Protein AF-A0AAE0LI99-F1 (afdb_monomer)

Sequence (238 aa):
MPGWDGGHKTELVLADVRKDEVLTWYKEVPEAINEIHSKVGYGKNYGALRKAAVKAGEKFYNIQTFCDTRFAQAERKVYKNFVLNYLTSVTHFQEKVENGKDEERAYASKFLAEMYKLVFVVTVIGLSDLLAKVKEVSLFQQTANTLPWEVTEKEAEFAHRFDEVYTKQLDFKDHESRNEPLNPADFPLLCAHQEEIETQGTFMGVALKTAPVHGRDFKKAFRSVCTTRLAKCDGGLL

Organism: NCBI:txid36881

Radius of gyration: 18.95 Å; Cα contacts (8 Å, |Δi|>4): 285; chains: 1; bounding box: 40×42×55 Å

Mean predicted aligned error: 6.45 Å

Structure (mmCIF, N/CA/C/O backbone):
data_AF-A0AAE0LI99-F1
#
_entry.id   AF-A0AAE0LI99-F1
#
loop_
_atom_site.group_PDB
_atom_site.id
_atom_site.type_symbol
_atom_site.label_atom_id
_atom_site.label_alt_id
_atom_site.label_comp_id
_atom_site.label_asym_id
_atom_site.label_entity_id
_atom_site.label_seq_id
_atom_site.pdbx_PDB_ins_code
_atom_site.Cartn_x
_atom_site.Cartn_y
_atom_site.Cartn_z
_atom_site.occupancy
_atom_site.B_iso_or_equiv
_atom_site.auth_seq_id
_atom_site.auth_comp_id
_atom_site.auth_asym_id
_atom_site.auth_atom_id
_atom_site.pdbx_PDB_model_num
ATOM 1 N N . MET A 1 1 ? 23.385 -20.455 -14.625 1.00 44.38 1 MET A N 1
ATOM 2 C CA . MET A 1 1 ? 22.016 -20.121 -15.064 1.00 44.38 1 MET A CA 1
ATOM 3 C C . MET A 1 1 ? 22.007 -18.658 -15.484 1.00 44.38 1 MET A C 1
ATOM 5 O O . MET A 1 1 ? 22.019 -17.808 -14.601 1.00 44.38 1 MET A O 1
ATOM 9 N N . PRO A 1 2 ? 22.090 -18.344 -16.785 1.00 49.84 2 PRO A N 1
ATOM 10 C CA . PRO A 1 2 ? 21.861 -16.977 -17.251 1.00 49.84 2 PRO A CA 1
ATOM 11 C C . PRO A 1 2 ? 20.387 -16.601 -16.980 1.00 49.84 2 PRO A C 1
ATOM 13 O O . PRO A 1 2 ? 19.511 -17.418 -17.241 1.00 49.84 2 PRO A O 1
ATOM 16 N N . GLY A 1 3 ? 20.122 -15.441 -16.363 1.00 55.16 3 GLY A N 1
ATOM 17 C CA . GLY A 1 3 ? 18.766 -14.925 -16.067 1.00 55.16 3 GLY A CA 1
ATOM 18 C C . GLY A 1 3 ? 18.431 -14.729 -14.578 1.00 55.16 3 GLY A C 1
ATOM 19 O O . GLY A 1 3 ? 17.850 -13.712 -14.206 1.00 55.16 3 GLY A O 1
ATOM 20 N N . TRP A 1 4 ? 18.875 -15.631 -13.689 1.00 59.50 4 TRP A N 1
ATOM 21 C CA . TRP A 1 4 ? 18.576 -15.527 -12.244 1.00 59.50 4 TRP A CA 1
ATOM 22 C C . TRP A 1 4 ? 19.193 -14.279 -11.597 1.00 59.50 4 TRP A C 1
ATOM 24 O O . TRP A 1 4 ? 18.555 -13.628 -10.777 1.00 59.50 4 TRP A O 1
ATOM 34 N N . ASP A 1 5 ? 20.413 -13.919 -12.004 1.00 74.38 5 ASP A N 1
ATOM 35 C CA . ASP A 1 5 ? 21.154 -12.780 -11.448 1.00 74.38 5 ASP A CA 1
ATOM 36 C C . ASP A 1 5 ? 20.522 -11.423 -11.825 1.00 74.38 5 ASP A C 1
ATOM 38 O O . ASP A 1 5 ? 20.508 -10.505 -11.012 1.00 74.38 5 ASP A O 1
ATOM 42 N N . GLY A 1 6 ? 19.927 -11.302 -13.021 1.00 77.69 6 GLY A N 1
ATOM 43 C CA . GLY A 1 6 ? 19.224 -10.084 -13.457 1.00 77.69 6 GLY A CA 1
ATOM 44 C C . GLY A 1 6 ? 17.923 -9.864 -12.684 1.00 77.69 6 GLY A C 1
ATOM 45 O O . GLY A 1 6 ? 17.761 -8.838 -12.027 1.00 77.69 6 GLY A O 1
ATOM 46 N N . GLY A 1 7 ? 17.066 -10.894 -12.648 1.00 79.00 7 GLY A N 1
ATOM 47 C CA . GLY A 1 7 ? 15.830 -10.900 -11.855 1.00 79.00 7 GLY A CA 1
ATOM 48 C C . GLY A 1 7 ? 16.048 -10.578 -10.380 1.00 79.00 7 GLY A C 1
ATOM 49 O O . GLY A 1 7 ? 15.255 -9.850 -9.778 1.00 79.00 7 GLY A O 1
ATOM 50 N N . HIS A 1 8 ? 17.135 -11.103 -9.813 1.00 80.31 8 HIS A N 1
ATOM 51 C CA . HIS A 1 8 ? 17.551 -10.844 -8.441 1.00 80.31 8 HIS A CA 1
ATOM 52 C C . HIS A 1 8 ? 18.010 -9.390 -8.255 1.00 80.31 8 HIS A C 1
ATOM 54 O O . HIS A 1 8 ? 17.568 -8.734 -7.314 1.00 80.31 8 HIS A O 1
ATOM 60 N N . LYS A 1 9 ? 18.854 -8.857 -9.150 1.00 81.56 9 LYS A N 1
ATOM 61 C CA . LYS A 1 9 ? 19.327 -7.462 -9.090 1.00 81.56 9 LYS A CA 1
ATOM 62 C C . LYS A 1 9 ? 18.181 -6.461 -9.169 1.00 81.56 9 LYS A C 1
ATOM 64 O O . LYS A 1 9 ? 18.135 -5.555 -8.345 1.00 81.56 9 LYS A O 1
ATOM 69 N N . THR A 1 10 ? 17.215 -6.665 -10.065 1.00 81.12 10 THR A N 1
ATOM 70 C CA . THR A 1 10 ? 16.022 -5.807 -10.156 1.00 81.12 10 THR A CA 1
ATOM 71 C C . THR A 1 10 ? 15.232 -5.781 -8.844 1.00 81.12 10 THR A C 1
ATOM 73 O O . THR A 1 10 ? 14.747 -4.730 -8.433 1.00 81.12 10 THR A O 1
ATOM 76 N N . GLU A 1 11 ? 15.134 -6.904 -8.126 1.00 80.00 11 GLU A N 1
ATOM 77 C CA . GLU A 1 11 ? 14.477 -6.925 -6.812 1.00 80.00 11 GLU A CA 1
ATOM 78 C C . GLU A 1 11 ? 15.335 -6.321 -5.684 1.00 80.00 11 GLU A C 1
ATOM 80 O O . GLU A 1 11 ? 14.767 -5.882 -4.680 1.00 80.00 11 GLU A O 1
ATOM 85 N N . LEU A 1 12 ? 16.666 -6.275 -5.837 1.00 78.88 12 LEU A N 1
ATOM 86 C CA . LEU A 1 12 ? 17.587 -5.628 -4.894 1.00 78.88 12 LEU A CA 1
ATOM 87 C C . LEU A 1 12 ? 17.619 -4.105 -5.025 1.00 78.88 12 LEU A C 1
ATOM 89 O O . LEU A 1 12 ? 17.789 -3.449 -4.002 1.00 78.88 12 LEU A O 1
ATOM 93 N N . VAL A 1 13 ? 17.397 -3.542 -6.218 1.00 79.00 13 VAL A N 1
ATOM 94 C CA . VAL A 1 13 ? 17.350 -2.078 -6.422 1.00 79.00 13 VAL A CA 1
ATOM 95 C C . VAL A 1 13 ? 16.385 -1.422 -5.435 1.00 79.00 13 VAL A C 1
ATOM 97 O O . VAL A 1 13 ? 16.713 -0.419 -4.812 1.00 79.00 13 VAL A O 1
ATOM 100 N N . LEU A 1 14 ? 15.233 -2.042 -5.167 1.00 77.94 14 LEU A N 1
ATOM 101 C CA . LEU A 1 14 ? 14.282 -1.509 -4.189 1.00 77.94 14 LEU A CA 1
ATOM 102 C C . LEU A 1 14 ? 14.822 -1.450 -2.757 1.00 77.94 14 LEU A C 1
ATOM 104 O O . LEU A 1 14 ? 14.398 -0.594 -1.985 1.00 77.94 14 LEU A O 1
ATOM 108 N N . ALA A 1 15 ? 15.736 -2.346 -2.383 1.00 77.62 15 ALA A N 1
ATOM 109 C CA . ALA A 1 15 ? 16.387 -2.284 -1.080 1.00 77.62 15 ALA A CA 1
ATOM 110 C C . ALA A 1 15 ? 17.321 -1.075 -0.966 1.00 77.62 15 ALA A C 1
ATOM 112 O O . ALA A 1 15 ? 17.486 -0.555 0.137 1.00 77.62 15 ALA A O 1
ATOM 113 N N . ASP A 1 16 ? 17.901 -0.621 -2.076 1.00 77.81 16 ASP A N 1
ATOM 114 C CA . ASP A 1 16 ? 18.724 0.585 -2.118 1.00 77.81 16 ASP A CA 1
ATOM 115 C C . ASP A 1 16 ? 17.866 1.850 -2.167 1.00 77.81 16 ASP A C 1
ATOM 117 O O . ASP A 1 16 ? 18.119 2.774 -1.400 1.00 77.81 16 ASP A O 1
ATOM 121 N N . VAL A 1 17 ? 16.768 1.841 -2.924 1.00 78.25 17 VAL A N 1
ATOM 122 C CA . VAL A 1 17 ? 15.782 2.938 -2.951 1.00 78.25 17 VAL A CA 1
ATOM 123 C C . VAL A 1 17 ? 15.211 3.221 -1.558 1.00 78.25 17 VAL A C 1
ATOM 125 O O . VAL A 1 17 ? 15.017 4.370 -1.180 1.00 78.25 17 VAL A O 1
ATOM 128 N N . ARG A 1 18 ? 14.985 2.186 -0.739 1.00 75.38 18 ARG A N 1
ATOM 129 C CA . ARG A 1 18 ? 14.535 2.355 0.657 1.00 75.38 18 ARG A CA 1
ATOM 130 C C . ARG A 1 18 ? 15.539 3.077 1.560 1.00 75.38 18 ARG A C 1
ATOM 132 O O . ARG A 1 18 ? 15.151 3.549 2.628 1.00 75.38 18 ARG A O 1
ATOM 139 N N . LYS A 1 19 ? 16.821 3.100 1.191 1.00 77.88 19 LYS A N 1
ATOM 140 C CA . LYS A 1 19 ? 17.872 3.798 1.946 1.00 77.88 19 LYS A CA 1
ATOM 141 C C . LYS A 1 19 ? 17.985 5.266 1.542 1.00 77.88 19 LYS A C 1
ATOM 143 O O . LYS A 1 19 ? 18.732 5.988 2.195 1.00 77.88 19 LYS A O 1
ATOM 148 N N . ASP A 1 20 ? 17.278 5.691 0.497 1.00 80.94 20 ASP A N 1
ATOM 149 C CA . ASP A 1 20 ? 17.285 7.074 0.045 1.00 80.94 20 ASP A CA 1
ATOM 150 C C . ASP A 1 20 ? 16.650 7.987 1.107 1.00 80.94 20 ASP A C 1
ATOM 152 O O . ASP A 1 20 ? 15.490 7.825 1.499 1.00 80.94 20 ASP A O 1
ATOM 156 N N . GLU A 1 21 ? 17.428 8.960 1.581 1.00 77.69 21 GLU A N 1
ATOM 157 C CA . GLU A 1 21 ? 17.017 9.925 2.603 1.00 77.69 21 GLU A CA 1
ATOM 158 C C . GLU A 1 21 ? 15.906 10.869 2.117 1.00 77.69 21 GLU A C 1
ATOM 160 O O . GLU A 1 21 ? 15.204 11.464 2.934 1.00 77.69 21 GLU A O 1
ATOM 165 N N . VAL A 1 22 ? 15.701 10.993 0.803 1.00 75.31 22 VAL A N 1
ATOM 166 C CA . VAL A 1 22 ? 14.608 11.774 0.206 1.00 75.31 22 VAL A CA 1
ATOM 167 C C . VAL A 1 22 ? 13.284 11.003 0.262 1.00 75.31 22 VAL A C 1
ATOM 169 O O . VAL A 1 22 ? 12.208 11.606 0.330 1.00 75.31 22 VAL A O 1
ATOM 172 N N . LEU A 1 23 ? 13.341 9.668 0.300 1.00 76.75 23 LEU A N 1
ATOM 173 C CA . LEU A 1 23 ? 12.182 8.774 0.280 1.00 76.75 23 LEU A CA 1
ATOM 174 C C . LEU A 1 23 ? 11.852 8.212 1.670 1.00 76.75 23 LEU A C 1
ATOM 176 O O . LEU A 1 23 ? 11.444 7.058 1.800 1.00 76.75 23 LEU A O 1
ATOM 180 N N . THR A 1 24 ? 11.957 9.030 2.727 1.00 77.38 24 THR A N 1
ATOM 181 C CA . THR A 1 24 ? 11.676 8.590 4.113 1.00 77.38 24 THR A CA 1
ATOM 182 C C . THR A 1 24 ? 10.310 7.918 4.259 1.00 77.38 24 THR A C 1
ATOM 184 O O . THR A 1 24 ? 10.171 6.908 4.949 1.00 77.38 24 THR A O 1
ATOM 187 N N . TRP A 1 25 ? 9.306 8.420 3.538 1.00 79.81 25 TRP A N 1
ATOM 188 C CA . TRP A 1 25 ? 7.951 7.875 3.529 1.00 79.81 25 TRP A CA 1
ATOM 189 C C . TRP A 1 25 ? 7.892 6.415 3.049 1.00 79.81 25 TRP A C 1
ATOM 191 O O . TRP A 1 25 ? 7.004 5.677 3.479 1.00 79.81 25 TRP A O 1
ATOM 201 N N . TYR A 1 26 ? 8.817 5.981 2.185 1.00 81.94 26 TYR A N 1
ATOM 202 C CA . TYR A 1 26 ? 8.863 4.609 1.677 1.00 81.94 26 TYR A CA 1
ATOM 203 C C . TYR A 1 26 ? 9.336 3.623 2.751 1.00 81.94 26 TYR A C 1
ATOM 205 O O . TYR A 1 26 ? 8.941 2.461 2.743 1.00 81.94 26 TYR A O 1
ATOM 213 N N . LYS A 1 27 ? 10.106 4.098 3.735 1.00 80.88 27 LYS A N 1
ATOM 214 C CA . LYS A 1 27 ? 10.491 3.329 4.923 1.00 80.88 27 LYS A CA 1
ATOM 215 C C . LYS A 1 27 ? 9.414 3.355 6.014 1.00 80.88 27 LYS A C 1
ATOM 217 O O . LYS A 1 27 ? 9.133 2.331 6.631 1.00 80.88 27 LYS A O 1
ATOM 222 N N . GLU A 1 28 ? 8.761 4.498 6.214 1.00 84.88 28 GLU A N 1
ATOM 223 C CA . GLU A 1 28 ? 7.737 4.677 7.257 1.00 84.88 28 GLU A CA 1
ATOM 224 C C . GLU A 1 28 ? 6.513 3.762 7.066 1.00 84.88 28 GLU A C 1
ATOM 226 O O . GLU A 1 28 ? 5.956 3.233 8.029 1.00 84.88 28 GLU A O 1
ATOM 231 N N . VAL A 1 29 ? 6.073 3.564 5.820 1.00 87.25 29 VAL A N 1
ATOM 232 C CA . VAL A 1 29 ? 4.881 2.760 5.499 1.00 87.25 29 VAL A CA 1
ATOM 233 C C . VAL A 1 29 ? 5.019 1.283 5.901 1.00 87.25 29 VAL A C 1
ATOM 235 O O . VAL A 1 29 ? 4.149 0.790 6.630 1.00 87.25 29 VAL A O 1
ATOM 238 N N . PRO A 1 30 ? 6.062 0.545 5.475 1.00 86.62 30 PRO A N 1
ATOM 239 C CA . PRO A 1 30 ? 6.243 -0.837 5.897 1.00 86.62 30 PRO A CA 1
ATOM 240 C C . PRO A 1 30 ? 6.476 -0.969 7.404 1.00 86.62 30 PRO A C 1
ATOM 242 O O . PRO A 1 30 ? 6.013 -1.949 7.990 1.00 86.62 30 PRO A O 1
ATOM 245 N N . GLU A 1 31 ? 7.132 -0.000 8.050 1.00 87.81 31 GLU A N 1
ATOM 246 C CA . GLU A 1 31 ? 7.297 0.030 9.509 1.00 87.81 31 GLU A CA 1
ATOM 247 C C . GLU A 1 31 ? 5.949 0.146 10.231 1.00 87.81 31 GLU A C 1
ATOM 249 O O . GLU A 1 31 ? 5.673 -0.636 11.143 1.00 87.81 31 GLU A O 1
ATOM 254 N N . ALA A 1 32 ? 5.071 1.045 9.780 1.00 90.62 32 ALA A N 1
ATOM 255 C CA . ALA A 1 32 ? 3.728 1.195 10.334 1.00 90.62 32 ALA A CA 1
ATOM 256 C C . ALA A 1 32 ? 2.885 -0.081 10.153 1.00 90.62 32 ALA A C 1
ATOM 258 O O . ALA A 1 32 ? 2.249 -0.546 11.103 1.00 90.62 32 ALA A O 1
ATOM 259 N N . ILE A 1 33 ? 2.923 -0.703 8.967 1.00 92.19 33 ILE A N 1
ATOM 260 C CA . ILE A 1 33 ? 2.242 -1.987 8.728 1.00 92.19 33 ILE A CA 1
ATOM 261 C C . ILE A 1 33 ? 2.822 -3.080 9.625 1.00 92.19 33 ILE A C 1
ATOM 263 O O . ILE A 1 33 ? 2.065 -3.863 10.197 1.00 92.19 33 ILE A O 1
ATOM 267 N N . ASN A 1 34 ? 4.144 -3.132 9.788 1.00 90.12 34 ASN A N 1
ATOM 268 C CA . ASN A 1 34 ? 4.796 -4.075 10.689 1.00 90.12 34 ASN A CA 1
ATOM 269 C C . ASN A 1 34 ? 4.374 -3.878 12.138 1.00 90.12 34 ASN A C 1
ATOM 271 O O . ASN A 1 34 ? 4.124 -4.867 12.826 1.00 90.12 34 ASN A O 1
ATOM 275 N N . GLU A 1 35 ? 4.263 -2.637 12.606 1.00 90.50 35 GLU A N 1
ATOM 276 C CA . GLU A 1 35 ? 3.819 -2.354 13.966 1.00 90.50 35 GLU A CA 1
ATOM 277 C C . GLU A 1 35 ? 2.389 -2.869 14.183 1.00 90.50 35 GLU A C 1
ATOM 279 O O . GLU A 1 35 ? 2.142 -3.609 15.141 1.00 90.50 35 GLU A O 1
ATOM 284 N N . ILE A 1 36 ? 1.481 -2.587 13.242 1.00 90.81 36 ILE A N 1
ATOM 285 C CA . ILE A 1 36 ? 0.102 -3.091 13.251 1.00 90.81 36 ILE A CA 1
AT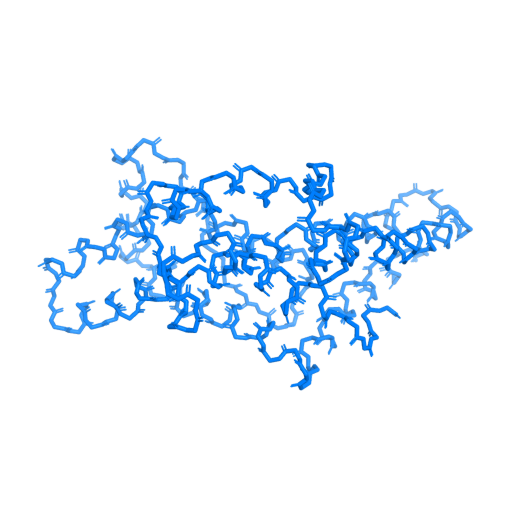OM 286 C C . ILE A 1 36 ? 0.099 -4.625 13.251 1.00 90.81 36 ILE A C 1
ATOM 288 O O . ILE A 1 36 ? -0.447 -5.265 14.154 1.00 90.81 36 ILE A O 1
ATOM 292 N N . HIS A 1 37 ? 0.760 -5.233 12.266 1.00 90.44 37 HIS A N 1
ATOM 293 C CA . HIS A 1 37 ? 0.828 -6.679 12.094 1.00 90.44 37 HIS A CA 1
ATOM 294 C C . HIS A 1 37 ? 1.507 -7.382 13.269 1.00 90.44 37 HIS A C 1
ATOM 296 O O . HIS A 1 37 ? 1.115 -8.494 13.598 1.00 90.44 37 HIS A O 1
ATOM 302 N N . SER A 1 38 ? 2.467 -6.769 13.961 1.00 86.75 38 SER A N 1
ATOM 303 C CA . SER A 1 38 ? 3.114 -7.380 15.129 1.00 86.75 38 SER A CA 1
ATOM 304 C C . SER A 1 38 ? 2.128 -7.648 16.271 1.00 86.75 38 SER A C 1
ATOM 306 O O . SER A 1 38 ? 2.278 -8.618 17.015 1.00 86.75 38 SER A O 1
ATOM 308 N N . LYS A 1 39 ? 1.075 -6.828 16.384 1.00 85.69 39 LYS A N 1
ATOM 309 C CA . LYS A 1 39 ? 0.071 -6.928 17.450 1.00 85.69 39 LYS A CA 1
ATOM 310 C C . LYS A 1 39 ? -1.020 -7.946 17.149 1.00 85.69 39 LYS A C 1
ATOM 312 O O . LYS A 1 39 ? -1.604 -8.497 18.084 1.00 85.69 39 LYS A O 1
ATOM 317 N N . VAL A 1 40 ? -1.262 -8.227 15.870 1.00 82.38 40 VAL A N 1
ATOM 318 C CA . VAL A 1 40 ? -2.333 -9.129 15.412 1.00 82.38 40 VAL A CA 1
ATOM 319 C C . VAL A 1 40 ? -1.837 -10.363 14.652 1.00 82.38 40 VAL A C 1
ATOM 321 O O . VAL A 1 40 ? -2.616 -11.262 14.363 1.00 82.38 40 VAL A O 1
ATOM 324 N N . GLY A 1 41 ? -0.545 -10.446 14.347 1.00 77.06 41 GLY A N 1
ATOM 325 C CA . GLY A 1 41 ? 0.048 -11.468 13.482 1.00 77.06 41 GLY A CA 1
ATOM 326 C C . GLY A 1 41 ? 0.281 -12.815 14.154 1.00 77.06 41 GLY A C 1
ATOM 327 O O . GLY A 1 41 ? 0.492 -13.805 13.460 1.00 77.06 41 GLY A O 1
ATOM 328 N N . TYR A 1 42 ? 0.208 -12.877 15.487 1.00 76.50 42 TYR A N 1
ATOM 329 C CA . TYR A 1 42 ? 0.512 -14.088 16.249 1.00 76.50 42 TYR A CA 1
ATOM 330 C C . TYR A 1 42 ? -0.455 -14.310 17.422 1.00 76.50 42 TYR A C 1
ATOM 332 O O . TYR A 1 42 ? -1.120 -13.396 17.918 1.00 76.50 42 TYR A O 1
ATOM 340 N N . GLY A 1 43 ? -0.517 -15.561 17.887 1.00 81.69 43 GLY A N 1
ATOM 341 C CA . GLY A 1 43 ? -1.189 -15.942 19.129 1.00 81.69 43 GLY A CA 1
ATOM 342 C C . GLY A 1 43 ? -2.700 -15.683 19.150 1.00 81.69 43 GLY A C 1
ATOM 343 O O . GLY A 1 43 ? -3.414 -15.902 18.171 1.00 81.69 43 GLY A O 1
ATOM 344 N N . LYS A 1 44 ? -3.205 -15.249 20.312 1.00 81.75 44 LYS A N 1
ATOM 345 C CA . LYS A 1 44 ? -4.648 -15.070 20.557 1.00 81.75 44 LYS A CA 1
ATOM 346 C C . LYS A 1 44 ? -5.273 -13.994 19.664 1.00 81.75 44 LYS A C 1
ATOM 348 O O . LYS A 1 44 ? -6.413 -14.167 19.240 1.00 81.75 44 LYS A O 1
ATOM 353 N N . ASN A 1 45 ? -4.531 -12.934 19.342 1.00 82.19 45 ASN A N 1
ATOM 354 C CA . ASN A 1 45 ? -5.032 -11.836 18.512 1.00 82.19 45 ASN A CA 1
ATOM 355 C C . ASN A 1 45 ? -5.197 -12.256 17.049 1.00 82.19 45 ASN A C 1
ATOM 357 O O . ASN A 1 45 ? -6.227 -11.953 16.457 1.00 82.19 45 ASN A O 1
ATOM 361 N N . TYR A 1 46 ? -4.271 -13.051 16.505 1.00 86.50 46 TYR A N 1
ATOM 362 C CA . TYR A 1 46 ? -4.431 -13.646 15.173 1.00 86.50 46 TYR A CA 1
ATOM 363 C C . TYR A 1 46 ? -5.688 -14.523 15.093 1.00 86.50 46 TYR A C 1
ATOM 365 O O . TYR A 1 46 ? -6.481 -14.428 14.155 1.00 86.50 46 TYR A O 1
ATOM 373 N N . GLY A 1 47 ? -5.914 -15.350 16.121 1.00 83.38 47 GLY A N 1
ATOM 374 C CA . GLY A 1 47 ? -7.124 -16.16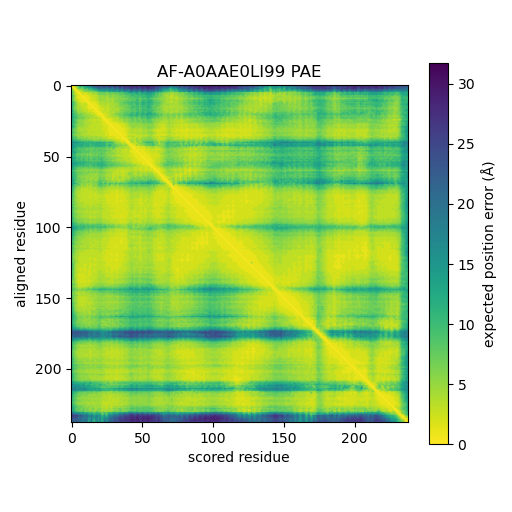4 16.229 1.00 83.38 47 GLY A CA 1
ATOM 375 C C . GLY A 1 47 ? -8.404 -15.328 16.328 1.00 83.38 47 GLY A C 1
ATOM 376 O O . GLY A 1 47 ? -9.413 -15.692 15.726 1.00 83.38 47 GLY A O 1
ATOM 377 N N . ALA A 1 48 ? -8.370 -14.210 17.058 1.00 83.06 48 ALA A N 1
ATOM 378 C CA . ALA A 1 48 ? -9.492 -13.281 17.164 1.00 83.06 48 ALA A CA 1
ATOM 379 C C . ALA A 1 48 ? -9.793 -12.598 15.823 1.00 83.06 48 ALA A C 1
ATOM 381 O O . ALA A 1 48 ? -10.943 -12.592 15.393 1.00 83.06 48 ALA A O 1
ATOM 382 N N . LEU A 1 49 ? -8.763 -12.119 15.125 1.00 85.88 49 LEU A N 1
ATOM 383 C CA . LEU A 1 49 ? -8.893 -11.464 13.827 1.00 85.88 49 LEU A CA 1
ATOM 384 C C . LEU A 1 49 ? -9.462 -12.413 12.764 1.00 85.88 49 LEU A C 1
ATOM 386 O O . LEU A 1 49 ? -10.398 -12.070 12.047 1.00 85.88 49 LEU A O 1
ATOM 390 N N . ARG A 1 50 ? -8.977 -13.661 12.727 1.00 87.44 50 ARG A N 1
ATOM 391 C CA . ARG A 1 50 ? -9.516 -14.694 11.833 1.00 87.44 50 ARG A CA 1
ATOM 392 C C . ARG A 1 50 ? -10.990 -14.999 12.121 1.00 87.44 50 ARG A C 1
ATOM 394 O O . ARG A 1 50 ? -11.756 -15.220 11.188 1.00 87.44 50 ARG A O 1
ATOM 401 N N . LYS A 1 51 ? -11.400 -15.024 13.395 1.00 86.44 51 LYS A N 1
ATOM 402 C CA . LYS A 1 51 ? -12.813 -15.201 13.775 1.00 86.44 51 LYS A CA 1
ATOM 403 C C . LYS A 1 51 ? -13.667 -13.998 13.371 1.00 86.44 51 LYS A C 1
ATOM 405 O O . LYS A 1 51 ? -14.785 -14.206 12.910 1.00 86.44 51 LYS A O 1
ATOM 410 N N . ALA A 1 52 ? -13.143 -12.781 13.518 1.00 81.94 52 ALA A N 1
ATOM 411 C CA . ALA A 1 52 ? -13.818 -11.557 13.095 1.00 81.94 52 ALA A CA 1
ATOM 412 C C . ALA A 1 52 ? -14.074 -11.558 11.580 1.00 81.94 52 ALA A C 1
ATOM 414 O O . ALA A 1 52 ? -15.213 -11.360 11.169 1.00 81.94 52 ALA A O 1
ATOM 415 N N . ALA A 1 53 ? -13.068 -11.916 10.771 1.00 86.56 53 ALA A N 1
ATOM 416 C CA . ALA A 1 53 ? -13.222 -12.061 9.321 1.00 86.56 53 ALA A CA 1
ATOM 417 C C . ALA A 1 53 ? -14.327 -13.068 8.955 1.00 86.56 53 ALA A C 1
ATOM 419 O O . ALA A 1 53 ? -15.225 -12.755 8.181 1.00 86.56 53 ALA A O 1
ATOM 420 N N . VAL A 1 54 ? -14.327 -14.255 9.578 1.00 86.94 54 VAL A N 1
ATOM 421 C CA . VAL A 1 54 ? -15.368 -15.274 9.342 1.00 86.94 54 VAL A CA 1
ATOM 422 C C . VAL A 1 54 ? -16.761 -14.757 9.712 1.00 86.94 54 VAL A C 1
ATOM 424 O O . VAL A 1 54 ? -17.710 -14.989 8.968 1.00 86.94 54 VAL A O 1
ATOM 427 N N . LYS A 1 55 ? -16.897 -14.039 10.834 1.00 81.31 55 LYS A N 1
ATOM 428 C CA . LYS A 1 55 ? -18.171 -13.444 11.265 1.00 81.31 55 LYS A CA 1
ATOM 429 C C . LYS A 1 55 ? -18.661 -12.365 10.292 1.00 81.31 55 LYS A C 1
ATOM 431 O O . LYS A 1 55 ? -19.863 -12.258 10.078 1.00 81.31 55 LYS A O 1
ATOM 436 N N . ALA A 1 56 ? -17.742 -11.599 9.708 1.00 77.81 56 ALA A N 1
ATOM 437 C CA . ALA A 1 56 ? -18.034 -10.588 8.696 1.00 77.81 56 ALA A CA 1
ATOM 438 C C . ALA A 1 56 ? -18.298 -11.179 7.296 1.00 77.81 56 ALA A C 1
ATOM 440 O O . ALA A 1 56 ? -18.655 -10.445 6.382 1.00 77.81 56 ALA A O 1
ATOM 441 N N . GLY A 1 57 ? -18.133 -12.496 7.109 1.00 81.00 57 GLY A N 1
ATOM 442 C CA . GLY A 1 57 ? -18.218 -13.127 5.789 1.00 81.00 57 GLY A CA 1
ATOM 443 C C . GLY A 1 57 ? -17.022 -12.807 4.884 1.00 81.00 57 GLY A C 1
ATOM 444 O O . GLY A 1 57 ? -17.089 -13.019 3.675 1.00 81.00 57 GLY A O 1
ATOM 445 N N . GLU A 1 58 ? -15.922 -12.317 5.454 1.00 84.56 58 GLU A N 1
ATOM 446 C CA . GLU A 1 58 ? -14.716 -11.935 4.730 1.00 84.56 58 GLU A CA 1
ATOM 447 C C . GLU A 1 58 ? -13.699 -13.075 4.677 1.00 84.56 58 GLU A C 1
ATOM 449 O O . GLU A 1 58 ? -13.515 -13.866 5.612 1.00 84.56 58 GLU A O 1
ATOM 454 N N . LYS A 1 59 ? -12.967 -13.138 3.564 1.00 87.88 59 LYS A N 1
ATOM 455 C CA . LYS A 1 59 ? -11.815 -14.026 3.453 1.00 87.88 59 LYS A CA 1
ATOM 456 C C . LYS A 1 59 ? -10.647 -13.424 4.225 1.00 87.88 59 LYS A C 1
ATOM 458 O O . LYS A 1 59 ? -10.136 -12.376 3.856 1.00 87.88 59 LYS A O 1
ATOM 463 N N . PHE A 1 60 ? -10.173 -14.144 5.234 1.00 88.44 60 PHE A N 1
ATOM 464 C CA . PHE A 1 60 ? -8.966 -13.765 5.957 1.00 88.44 60 PHE A CA 1
ATOM 465 C C . PHE A 1 60 ? -7.701 -14.127 5.169 1.00 88.44 60 PHE A C 1
ATOM 467 O O . PHE A 1 60 ? -7.509 -15.287 4.785 1.00 88.44 60 PHE A O 1
ATOM 474 N N . TYR A 1 61 ? -6.818 -13.152 4.963 1.00 89.75 61 TYR A N 1
ATOM 475 C CA . TYR A 1 61 ? -5.523 -13.348 4.317 1.00 89.75 61 TYR A CA 1
ATOM 476 C C . TYR A 1 61 ? -4.412 -13.424 5.361 1.00 89.75 61 TYR A C 1
ATOM 478 O O . TYR A 1 61 ? -4.447 -12.755 6.390 1.00 89.75 61 TYR A O 1
ATOM 486 N N . ASN A 1 62 ? -3.393 -14.248 5.117 1.00 87.25 62 ASN A N 1
ATOM 487 C CA . ASN A 1 62 ? -2.317 -14.413 6.090 1.00 87.25 62 ASN A CA 1
ATOM 488 C C . ASN A 1 62 ? -1.555 -13.103 6.304 1.00 87.25 62 ASN A C 1
ATOM 490 O O . ASN A 1 62 ? -1.001 -12.537 5.360 1.00 87.25 62 ASN A O 1
ATOM 494 N N . ILE A 1 63 ? -1.477 -12.670 7.560 1.00 87.25 63 ILE A N 1
ATOM 495 C CA . ILE A 1 63 ? -0.651 -11.537 7.965 1.00 87.25 63 ILE A CA 1
ATOM 496 C C . ILE A 1 63 ? 0.815 -11.868 7.687 1.00 87.25 63 ILE A C 1
ATOM 498 O O . ILE A 1 63 ? 1.316 -12.921 8.083 1.00 87.25 63 ILE A O 1
ATOM 502 N N . GLN A 1 64 ? 1.494 -10.965 6.988 1.00 85.38 64 GLN A N 1
ATOM 503 C CA . GLN A 1 64 ? 2.921 -11.053 6.709 1.00 85.38 64 GLN A CA 1
ATOM 504 C C . GLN A 1 64 ? 3.602 -9.796 7.226 1.00 85.38 64 GLN A C 1
ATOM 506 O O . GLN A 1 64 ? 3.079 -8.697 7.064 1.00 85.38 64 GLN A O 1
ATOM 511 N N . THR A 1 65 ? 4.765 -9.958 7.841 1.00 84.31 65 THR A N 1
ATOM 512 C CA . THR A 1 65 ? 5.608 -8.835 8.240 1.00 84.31 65 THR A CA 1
ATOM 513 C C . THR A 1 65 ? 6.614 -8.535 7.138 1.00 84.31 65 THR A C 1
ATOM 515 O O . THR A 1 65 ? 7.189 -9.443 6.530 1.00 84.31 65 THR A O 1
ATOM 518 N N . PHE A 1 66 ? 6.822 -7.253 6.892 1.00 83.25 66 PHE A N 1
ATOM 519 C CA . PHE A 1 66 ? 7.904 -6.738 6.082 1.00 83.25 66 PHE A CA 1
ATOM 520 C C . PHE A 1 66 ? 9.265 -7.050 6.720 1.00 83.25 66 PHE A C 1
ATOM 522 O O . PHE A 1 66 ? 9.399 -7.144 7.942 1.00 83.25 66 PHE A O 1
ATOM 529 N N . CYS A 1 67 ? 10.269 -7.240 5.869 1.00 80.12 67 CYS A N 1
ATOM 530 C CA . CYS A 1 67 ? 11.641 -7.541 6.243 1.00 80.12 67 CYS A CA 1
ATOM 531 C C . CYS A 1 67 ? 12.568 -6.891 5.212 1.00 80.12 67 CYS A C 1
ATOM 533 O O . CYS A 1 67 ? 12.441 -7.183 4.023 1.00 80.12 67 CYS A O 1
ATOM 535 N N . ASP A 1 68 ? 13.500 -6.055 5.676 1.00 71.94 68 ASP A N 1
ATOM 536 C CA . ASP A 1 68 ? 14.364 -5.221 4.824 1.00 71.94 68 ASP A CA 1
ATOM 537 C C . ASP A 1 68 ? 15.200 -6.012 3.818 1.00 71.94 68 ASP A C 1
ATOM 539 O O . ASP A 1 68 ? 15.496 -5.525 2.728 1.00 71.94 68 ASP A O 1
ATOM 543 N N . THR A 1 69 ? 15.577 -7.239 4.181 1.00 69.44 69 THR A N 1
ATOM 544 C CA . THR A 1 69 ? 16.434 -8.114 3.374 1.00 69.44 69 THR A CA 1
ATOM 545 C C . THR A 1 69 ? 15.659 -8.943 2.354 1.00 69.44 69 THR A C 1
ATOM 547 O O . THR A 1 69 ? 16.258 -9.728 1.620 1.00 69.44 69 THR A O 1
ATOM 550 N N . ARG A 1 70 ? 14.325 -8.818 2.304 1.00 71.12 70 ARG A N 1
ATOM 551 C CA . ARG A 1 70 ? 13.494 -9.549 1.346 1.00 71.12 70 ARG A CA 1
ATOM 552 C C . ARG A 1 70 ? 13.234 -8.734 0.084 1.00 71.12 70 ARG A C 1
ATOM 554 O O . ARG A 1 70 ? 13.165 -7.509 0.096 1.00 71.12 70 ARG A O 1
ATOM 561 N N . PHE A 1 71 ? 13.026 -9.470 -1.001 1.00 78.62 71 PHE A N 1
ATOM 562 C CA . PHE A 1 71 ? 12.709 -8.932 -2.314 1.00 78.62 71 PHE A CA 1
ATOM 563 C C . PHE A 1 71 ? 11.377 -8.179 -2.381 1.00 78.62 71 PHE A C 1
ATOM 565 O O . PHE A 1 71 ? 10.441 -8.469 -1.626 1.00 78.62 71 PHE A O 1
ATOM 572 N N . ALA A 1 72 ? 11.266 -7.321 -3.401 1.00 75.19 72 ALA A N 1
ATOM 573 C CA . ALA A 1 72 ? 10.060 -6.614 -3.841 1.00 75.19 72 ALA A CA 1
ATOM 574 C C . ALA A 1 72 ? 8.776 -7.455 -3.744 1.00 75.19 72 ALA A C 1
ATOM 576 O O . ALA A 1 72 ? 7.737 -7.008 -3.259 1.00 75.19 72 ALA A O 1
ATOM 577 N N . GLN A 1 73 ? 8.841 -8.718 -4.182 1.00 80.31 73 GLN A N 1
ATOM 578 C CA . GLN A 1 73 ? 7.693 -9.620 -4.171 1.00 80.31 73 GLN A CA 1
ATOM 579 C C . GLN A 1 73 ? 7.147 -9.874 -2.760 1.00 80.31 73 GLN A C 1
ATOM 581 O O . GLN A 1 73 ? 5.932 -9.997 -2.581 1.00 80.31 73 GLN A O 1
ATOM 586 N N . ALA A 1 74 ? 8.027 -10.033 -1.772 1.00 84.25 74 ALA A N 1
ATOM 587 C CA . ALA A 1 74 ? 7.623 -10.298 -0.399 1.00 84.25 74 ALA A CA 1
ATOM 588 C C . ALA A 1 74 ? 6.963 -9.059 0.207 1.00 84.25 74 ALA A C 1
ATOM 590 O O . ALA A 1 74 ? 5.900 -9.175 0.810 1.00 84.25 74 ALA A O 1
ATOM 591 N N . GLU A 1 75 ? 7.541 -7.885 -0.029 1.00 86.94 75 GLU A N 1
ATOM 592 C CA . GLU A 1 75 ? 6.971 -6.603 0.381 1.00 86.94 75 GLU A CA 1
ATOM 593 C C . GLU A 1 75 ? 5.601 -6.352 -0.258 1.00 86.94 75 GLU A C 1
ATOM 595 O O . GLU A 1 75 ? 4.626 -6.080 0.441 1.00 86.94 75 GLU A O 1
ATOM 600 N N . ARG A 1 76 ? 5.467 -6.569 -1.571 1.00 88.44 76 ARG A N 1
ATOM 601 C CA . ARG A 1 76 ? 4.178 -6.443 -2.259 1.00 88.44 76 ARG A CA 1
ATOM 602 C C . ARG A 1 76 ? 3.095 -7.302 -1.610 1.00 88.44 76 ARG A C 1
ATOM 604 O O . ARG A 1 76 ? 1.951 -6.865 -1.491 1.00 88.44 76 ARG A O 1
ATOM 611 N N . LYS A 1 77 ? 3.429 -8.534 -1.204 1.00 88.88 77 LYS A N 1
ATOM 612 C CA . LYS A 1 77 ? 2.478 -9.420 -0.514 1.00 88.88 77 LYS A CA 1
ATOM 613 C C . LYS A 1 77 ? 2.071 -8.869 0.853 1.00 88.88 77 LYS A C 1
ATOM 615 O O . LYS A 1 77 ? 0.907 -9.025 1.210 1.00 88.88 77 LYS A O 1
ATOM 620 N N . VAL A 1 78 ? 2.974 -8.203 1.578 1.00 90.69 78 VAL A N 1
ATOM 621 C CA . VAL A 1 78 ? 2.651 -7.514 2.839 1.00 90.69 78 VAL A CA 1
ATOM 622 C C . VAL A 1 78 ? 1.596 -6.437 2.595 1.00 90.69 78 VAL A C 1
ATOM 624 O O . VAL A 1 78 ? 0.546 -6.479 3.231 1.00 90.69 78 VAL A O 1
ATOM 627 N N . TYR A 1 79 ? 1.815 -5.545 1.623 1.00 92.88 79 TYR A N 1
ATOM 628 C CA . TYR A 1 79 ? 0.865 -4.470 1.297 1.00 92.88 79 TYR A CA 1
ATOM 629 C C . TYR A 1 79 ? -0.466 -5.008 0.787 1.00 92.88 79 TYR A C 1
ATOM 631 O O . TYR A 1 79 ? -1.525 -4.614 1.269 1.00 92.88 79 TYR A O 1
ATOM 639 N N . LYS A 1 80 ? -0.423 -5.980 -0.130 1.00 92.19 80 LYS A N 1
ATOM 640 C CA . LYS A 1 80 ? -1.629 -6.612 -0.666 1.00 92.19 80 LYS A CA 1
ATOM 641 C C . LYS A 1 80 ? -2.453 -7.282 0.435 1.00 92.19 80 LYS A C 1
ATOM 643 O O . LYS A 1 80 ? -3.665 -7.106 0.475 1.00 92.19 80 LYS A O 1
ATOM 648 N N . ASN A 1 81 ? -1.823 -8.048 1.325 1.00 91.56 81 ASN A N 1
ATOM 649 C CA . ASN A 1 81 ? -2.542 -8.723 2.406 1.00 91.56 81 ASN A CA 1
ATOM 650 C C . ASN A 1 81 ? -3.047 -7.736 3.461 1.00 91.56 81 ASN A C 1
ATOM 652 O O . ASN A 1 81 ? -4.111 -7.970 4.024 1.00 91.56 81 ASN A O 1
ATOM 656 N N . PHE A 1 82 ? -2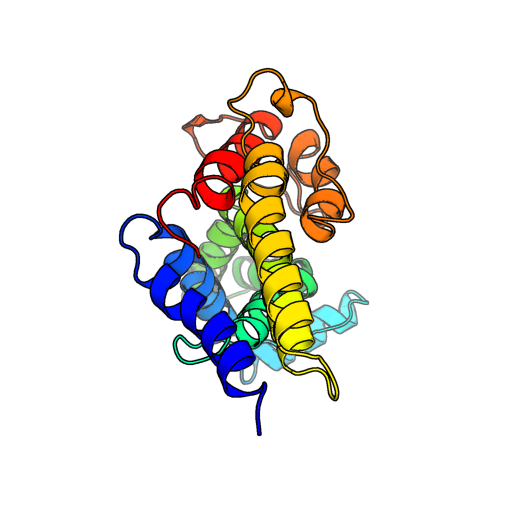.321 -6.643 3.711 1.00 93.56 82 PHE A N 1
ATOM 657 C CA . PHE A 1 82 ? -2.799 -5.561 4.568 1.00 93.56 82 PHE A CA 1
ATOM 658 C C . PHE A 1 82 ? -4.077 -4.934 3.997 1.00 93.56 82 PHE A C 1
ATOM 660 O O . PHE A 1 82 ? -5.082 -4.884 4.698 1.00 93.56 82 PHE A O 1
ATOM 667 N N . VAL A 1 83 ? -4.072 -4.551 2.713 1.00 93.69 83 VAL A N 1
ATOM 668 C CA . VAL A 1 83 ? -5.249 -4.006 2.011 1.00 93.69 83 VAL A CA 1
ATOM 669 C C . VAL A 1 83 ? -6.426 -4.978 2.069 1.00 93.69 83 VAL A C 1
ATOM 671 O O . VAL A 1 83 ? -7.528 -4.600 2.448 1.00 93.69 83 VAL A O 1
ATOM 674 N N . LEU A 1 84 ? -6.192 -6.257 1.771 1.00 92.00 84 LEU A N 1
ATOM 675 C CA . LEU A 1 84 ? -7.248 -7.271 1.777 1.00 92.00 84 LEU A CA 1
ATOM 676 C C . LEU A 1 84 ? -7.824 -7.566 3.170 1.00 92.00 84 LEU A C 1
ATOM 678 O O . LEU A 1 84 ? -8.956 -8.026 3.267 1.00 92.00 84 LEU A O 1
ATOM 682 N N . ASN A 1 85 ? -7.060 -7.317 4.234 1.00 92.19 85 ASN A N 1
ATOM 683 C CA . ASN A 1 85 ? -7.507 -7.454 5.620 1.00 92.19 85 ASN A CA 1
ATOM 684 C C . ASN A 1 85 ? -7.878 -6.103 6.252 1.00 92.19 85 ASN A C 1
ATOM 686 O O . ASN A 1 85 ? -8.033 -6.042 7.476 1.00 92.19 85 ASN A O 1
ATOM 690 N N . TYR A 1 86 ? -7.956 -5.015 5.478 1.00 93.00 86 TYR A N 1
ATOM 691 C CA . TYR A 1 86 ? -8.068 -3.665 6.026 1.00 93.00 86 TYR A CA 1
ATOM 692 C C . TYR A 1 86 ? -9.330 -3.514 6.877 1.00 93.00 86 TYR A C 1
ATOM 694 O O . TYR A 1 86 ? -9.226 -3.171 8.054 1.00 93.00 86 TYR A O 1
ATOM 702 N N . LEU A 1 87 ? -10.499 -3.860 6.326 1.00 91.44 87 LEU A N 1
ATOM 703 C CA . LEU A 1 87 ? -11.774 -3.755 7.037 1.00 91.44 87 LEU A CA 1
ATOM 704 C C . LEU A 1 87 ? -11.802 -4.656 8.280 1.00 91.44 87 LEU A C 1
ATOM 706 O O . LEU A 1 87 ? -12.042 -4.162 9.381 1.00 91.44 87 LEU A O 1
ATOM 710 N N . THR A 1 88 ? -11.417 -5.931 8.142 1.00 90.88 88 THR A N 1
ATOM 711 C CA . THR A 1 88 ? -11.243 -6.850 9.282 1.00 90.88 88 THR A CA 1
ATOM 712 C C . THR A 1 88 ? -10.351 -6.241 10.386 1.00 90.88 88 THR A C 1
ATOM 714 O O . THR A 1 88 ? -10.663 -6.350 11.574 1.00 90.88 88 THR A O 1
ATOM 717 N N . SER A 1 89 ? -9.240 -5.592 10.020 1.00 91.62 89 SER A N 1
ATOM 718 C CA . SER A 1 89 ? -8.301 -4.976 10.970 1.00 91.62 89 SER A CA 1
ATOM 719 C C . SER A 1 89 ? -8.894 -3.740 11.645 1.00 91.62 89 SER A C 1
ATOM 721 O O . SER A 1 89 ? -8.773 -3.601 12.862 1.00 91.62 89 SER A O 1
ATOM 723 N N . VAL A 1 90 ? -9.586 -2.879 10.890 1.00 93.06 90 VAL A N 1
ATOM 724 C CA . VAL A 1 90 ? -10.305 -1.719 11.438 1.00 93.06 90 VAL A CA 1
ATOM 725 C C . VAL A 1 90 ? -11.350 -2.175 12.452 1.00 93.06 90 VAL A C 1
ATOM 727 O O . VAL A 1 90 ? -11.326 -1.703 13.587 1.00 93.06 90 VAL A O 1
ATOM 730 N N . THR A 1 91 ? -12.213 -3.126 12.089 1.00 90.44 91 THR A N 1
ATOM 731 C CA . THR A 1 91 ? -13.250 -3.652 12.988 1.00 90.44 91 THR A CA 1
ATOM 732 C C . THR A 1 91 ? -12.639 -4.225 14.263 1.00 90.44 91 THR A C 1
ATOM 734 O O . THR A 1 91 ? -13.090 -3.911 15.362 1.00 90.44 91 THR A O 1
ATOM 737 N N . HIS A 1 92 ? -11.559 -5.001 14.145 1.00 90.44 92 HIS A N 1
ATOM 738 C CA . HIS A 1 92 ? -10.872 -5.550 15.310 1.00 90.44 92 HIS A CA 1
ATOM 739 C C . HIS A 1 92 ? -10.340 -4.467 16.254 1.00 90.44 92 HIS A C 1
ATOM 741 O O . HIS A 1 92 ? -10.515 -4.563 17.470 1.00 90.44 92 HIS A O 1
ATOM 747 N N . PHE A 1 93 ? -9.688 -3.429 15.725 1.00 93.06 93 PHE A N 1
ATOM 748 C CA . PHE A 1 93 ? -9.176 -2.355 16.572 1.00 93.06 93 PHE A CA 1
ATOM 749 C C . PHE A 1 93 ? -10.295 -1.477 17.141 1.00 93.06 93 PHE A C 1
ATOM 751 O O . PHE A 1 93 ? -10.173 -1.034 18.280 1.00 93.06 93 PHE A O 1
ATOM 758 N N . GLN A 1 94 ? -11.400 -1.271 16.422 1.00 93.31 94 GLN A N 1
ATOM 759 C CA . GLN A 1 94 ? -12.580 -0.581 16.957 1.00 93.31 94 GLN A CA 1
ATOM 760 C C . GLN A 1 94 ? -13.149 -1.329 18.169 1.00 93.31 94 GLN A C 1
ATOM 762 O O . GLN A 1 94 ? -13.302 -0.734 19.236 1.00 93.31 94 GLN A O 1
ATOM 767 N N . GLU A 1 95 ? -13.322 -2.651 18.065 1.00 91.50 95 GLU A N 1
ATOM 768 C CA . GLU A 1 95 ? -13.763 -3.488 19.190 1.00 91.50 95 GLU A CA 1
ATOM 769 C C . GLU A 1 95 ? -12.820 -3.373 20.401 1.00 91.50 95 GLU A C 1
ATOM 771 O O . GLU A 1 95 ? -13.273 -3.385 21.549 1.00 91.50 95 GLU A O 1
ATOM 776 N N . LYS A 1 96 ? -11.506 -3.242 20.167 1.00 91.50 96 LYS A N 1
ATOM 777 C CA . LYS A 1 96 ? -10.500 -3.039 21.223 1.00 91.50 96 LYS A CA 1
ATOM 778 C C . LYS A 1 96 ? -10.560 -1.652 21.854 1.00 91.50 96 LYS A C 1
ATOM 780 O O . LYS A 1 96 ? -10.339 -1.544 23.057 1.00 91.50 96 LYS A O 1
ATOM 785 N N . VAL A 1 97 ? -10.873 -0.607 21.093 1.00 94.06 97 VAL A N 1
ATOM 786 C CA . VAL A 1 97 ? -11.094 0.737 21.650 1.00 94.06 97 VAL A CA 1
ATOM 787 C C . VAL A 1 97 ? -12.334 0.752 22.546 1.00 94.06 97 VAL A C 1
ATOM 789 O O . VAL A 1 97 ? -12.297 1.305 23.643 1.00 94.06 97 VAL A O 1
ATOM 792 N N . GLU A 1 98 ? -13.409 0.095 22.127 1.00 93.12 98 GLU A N 1
ATOM 793 C CA . GLU A 1 98 ? -14.663 0.064 22.883 1.00 93.12 98 GLU A CA 1
ATOM 794 C C . GLU A 1 98 ? -14.542 -0.804 24.147 1.00 93.12 98 GLU A C 1
ATOM 796 O O . GLU A 1 98 ? -14.807 -0.351 25.266 1.00 93.12 98 GLU A O 1
ATOM 801 N N . ASN A 1 99 ? -14.060 -2.039 23.989 1.00 92.25 99 ASN A N 1
ATOM 802 C CA . ASN A 1 99 ? -14.169 -3.082 25.014 1.00 92.25 99 ASN A CA 1
ATOM 803 C C . ASN A 1 99 ? -12.835 -3.468 25.672 1.00 92.25 99 ASN A C 1
ATOM 805 O O . ASN A 1 99 ? -12.823 -4.246 26.627 1.00 92.25 99 ASN A O 1
ATOM 809 N N . GLY A 1 100 ? -11.707 -2.978 25.155 1.00 89.44 100 GLY A N 1
ATOM 810 C CA . GLY A 1 100 ? -10.378 -3.310 25.664 1.00 89.44 100 GLY A CA 1
ATOM 811 C C . GLY A 1 100 ? -10.032 -2.612 26.979 1.00 89.44 100 GLY A C 1
ATOM 812 O O . GLY A 1 100 ? -10.697 -1.674 27.419 1.00 89.44 100 GLY A O 1
ATOM 813 N N . LYS A 1 101 ? -8.945 -3.068 27.605 1.00 92.81 101 LYS A N 1
ATOM 814 C CA . LYS A 1 101 ? -8.314 -2.373 28.744 1.00 92.81 101 LYS A CA 1
ATOM 815 C C . LYS A 1 101 ? -7.525 -1.151 28.268 1.00 92.81 101 LYS A C 1
ATOM 817 O O . LYS A 1 101 ? -7.257 -1.033 27.079 1.00 92.81 101 LYS A O 1
ATOM 822 N N . ASP A 1 102 ? -7.081 -0.294 29.183 1.00 90.62 102 ASP A N 1
ATOM 823 C CA . ASP A 1 102 ? -6.395 0.967 28.853 1.00 90.62 102 ASP A CA 1
ATOM 824 C C . ASP A 1 102 ? -5.216 0.799 27.880 1.00 90.62 102 ASP A C 1
ATOM 826 O O . ASP A 1 102 ? -5.141 1.508 26.877 1.00 90.62 102 ASP A O 1
ATOM 830 N N . GLU A 1 103 ? -4.347 -0.194 28.096 1.00 89.81 103 GLU A N 1
ATOM 831 C CA . GLU A 1 103 ? -3.239 -0.489 27.174 1.00 89.81 103 GLU A CA 1
ATOM 832 C C . GLU A 1 103 ? -3.725 -0.932 25.786 1.00 89.81 103 GLU A C 1
ATOM 834 O O . GLU A 1 103 ? -3.140 -0.553 24.769 1.00 89.81 103 GLU A O 1
ATOM 839 N N . GLU A 1 104 ? -4.810 -1.714 25.729 1.00 89.31 104 GLU A N 1
ATOM 840 C CA . GLU A 1 104 ? -5.393 -2.168 24.466 1.00 89.31 104 GLU A CA 1
ATOM 841 C C . GLU A 1 104 ? -6.052 -1.036 23.693 1.00 89.31 104 GLU A C 1
ATOM 843 O O . GLU A 1 104 ? -5.854 -0.906 22.485 1.00 89.31 104 GLU A O 1
ATOM 848 N N . ARG A 1 105 ? -6.772 -0.175 24.409 1.00 92.12 105 ARG A N 1
ATOM 849 C CA . ARG A 1 105 ? -7.379 1.034 23.862 1.00 92.12 105 ARG A CA 1
ATOM 850 C C . ARG A 1 105 ? -6.322 1.978 23.312 1.00 92.12 105 ARG A C 1
ATOM 852 O O . ARG A 1 105 ? -6.520 2.527 22.229 1.00 92.12 105 ARG A O 1
ATOM 859 N N . ALA A 1 106 ? -5.203 2.144 24.018 1.00 92.25 106 ALA A N 1
ATOM 860 C CA . ALA A 1 106 ? -4.122 3.031 23.609 1.00 92.25 106 ALA A CA 1
ATOM 861 C C . ALA A 1 106 ? -3.480 2.582 22.286 1.00 92.25 106 ALA A C 1
ATOM 863 O O . ALA A 1 106 ? -3.420 3.377 21.344 1.00 92.25 106 ALA A O 1
ATOM 864 N N . TYR A 1 107 ? -3.058 1.312 22.167 1.00 92.00 107 TYR A N 1
ATOM 865 C CA . TYR A 1 107 ? -2.467 0.846 20.905 1.00 92.00 107 TYR A CA 1
ATOM 866 C C . TYR A 1 107 ? -3.503 0.797 19.776 1.00 92.00 107 TYR A C 1
ATOM 868 O O . TYR A 1 107 ? -3.185 1.167 18.648 1.00 92.00 107 TYR A O 1
ATOM 876 N N . ALA A 1 108 ? -4.744 0.381 20.056 1.00 93.12 108 ALA A N 1
ATOM 877 C CA . ALA A 1 108 ? -5.780 0.276 19.032 1.00 93.12 108 ALA A CA 1
ATOM 878 C C . ALA A 1 108 ? -6.154 1.658 18.482 1.00 93.12 108 ALA A C 1
ATOM 880 O O . ALA A 1 108 ? -6.252 1.832 17.270 1.00 93.12 108 ALA A O 1
ATOM 881 N N . SER A 1 109 ? -6.255 2.667 19.354 1.00 94.88 109 SER A N 1
ATOM 882 C CA . SER A 1 109 ? -6.478 4.060 18.949 1.00 94.88 109 SER A CA 1
ATOM 883 C C . SER A 1 109 ? -5.328 4.597 18.100 1.00 94.88 109 SER A C 1
ATOM 885 O O . SER A 1 109 ? -5.579 5.259 17.094 1.00 94.88 109 SER A O 1
ATOM 887 N N . LYS A 1 110 ? -4.074 4.286 18.467 1.00 94.94 110 LYS A N 1
ATOM 888 C CA . LYS A 1 110 ? -2.890 4.653 17.674 1.00 94.94 110 LYS A CA 1
ATOM 889 C C . LYS A 1 110 ? -2.967 4.059 16.264 1.00 94.94 110 LYS A C 1
ATOM 891 O O . LYS A 1 110 ? -2.802 4.791 15.293 1.00 94.94 110 LYS A O 1
ATOM 896 N N . PHE A 1 111 ? -3.244 2.761 16.137 1.00 94.31 111 PHE A N 1
ATOM 897 C CA . PHE A 1 111 ? -3.294 2.104 14.827 1.00 94.31 111 PHE A CA 1
ATOM 898 C C . PHE A 1 111 ? -4.476 2.555 13.980 1.00 94.31 111 PHE A C 1
ATOM 900 O O . PHE A 1 111 ? -4.292 2.822 12.798 1.00 94.31 111 PHE A O 1
ATOM 907 N N . LEU A 1 112 ? -5.660 2.730 14.573 1.00 95.50 112 LEU A N 1
ATOM 908 C CA . LEU A 1 112 ? -6.801 3.308 13.862 1.00 95.50 112 LEU A CA 1
ATOM 909 C C . LEU A 1 112 ? -6.497 4.722 13.368 1.00 95.50 112 LEU A C 1
ATOM 911 O O . LEU A 1 112 ? -6.844 5.063 12.242 1.00 95.50 112 LEU A O 1
ATOM 915 N N . ALA A 1 113 ? -5.823 5.544 14.179 1.00 95.00 113 ALA A N 1
ATOM 916 C CA . ALA A 1 113 ? -5.425 6.881 13.758 1.00 95.00 113 ALA A CA 1
ATOM 917 C C . ALA A 1 113 ? -4.498 6.853 12.535 1.00 95.00 113 ALA A C 1
ATOM 919 O O . ALA A 1 113 ? -4.616 7.744 11.699 1.00 95.00 113 ALA A O 1
ATOM 920 N N . GLU A 1 114 ? -3.624 5.850 12.413 1.00 94.50 114 GLU A N 1
ATOM 921 C CA . GLU A 1 114 ? -2.784 5.652 11.228 1.00 94.50 114 GLU A CA 1
ATOM 922 C C . GLU A 1 114 ? -3.595 5.150 10.029 1.00 94.50 114 GLU A C 1
ATOM 924 O O . GLU A 1 114 ? -3.546 5.752 8.960 1.00 94.50 114 GLU A O 1
ATOM 929 N N . MET A 1 115 ? -4.400 4.101 10.224 1.00 95.00 115 MET A N 1
ATOM 930 C CA . MET A 1 115 ? -5.221 3.489 9.174 1.00 95.00 115 MET A CA 1
ATOM 931 C C . MET A 1 115 ? -6.217 4.481 8.569 1.00 95.00 115 MET A C 1
ATOM 933 O O . MET A 1 115 ? -6.445 4.462 7.368 1.00 95.00 115 MET A O 1
ATOM 937 N N . TYR A 1 116 ? -6.755 5.405 9.368 1.00 96.06 116 TYR A N 1
ATOM 938 C CA . TYR A 1 116 ? -7.663 6.437 8.875 1.00 96.06 116 TYR A CA 1
ATOM 939 C C . TYR A 1 116 ? -6.969 7.543 8.075 1.00 96.06 116 TYR A C 1
ATOM 941 O O . TYR A 1 116 ? -7.664 8.358 7.477 1.00 96.06 116 TYR A O 1
ATOM 949 N N . LYS A 1 117 ? -5.636 7.643 8.039 1.00 94.62 117 LYS A N 1
ATOM 950 C CA . LYS A 1 117 ? -4.972 8.682 7.239 1.00 94.62 117 LYS A CA 1
ATOM 951 C C . LYS A 1 117 ? -5.088 8.351 5.756 1.00 94.62 117 LYS A C 1
ATOM 953 O O . LYS A 1 117 ? -4.555 7.345 5.295 1.00 94.62 117 LYS A O 1
ATOM 958 N N . LEU A 1 118 ? -5.656 9.277 4.985 1.00 94.06 118 LEU A N 1
ATOM 959 C CA . LEU A 1 118 ? -5.710 9.171 3.524 1.00 94.06 118 LEU A CA 1
ATOM 960 C C . LEU A 1 118 ? -4.314 8.979 2.925 1.00 94.06 118 LEU A C 1
ATOM 962 O O . LEU A 1 118 ? -4.123 8.136 2.057 1.00 94.06 118 LEU A O 1
ATOM 966 N N . VAL A 1 119 ? -3.332 9.732 3.429 1.00 92.12 119 VAL A N 1
ATOM 967 C CA . VAL A 1 119 ? -1.933 9.644 2.988 1.00 92.12 119 VAL A CA 1
ATOM 968 C C . VAL A 1 119 ? -1.406 8.217 3.116 1.00 92.12 119 VAL A C 1
ATOM 970 O O . VAL A 1 119 ? -0.778 7.717 2.188 1.00 92.12 119 VAL A O 1
ATOM 973 N N . PHE A 1 120 ? -1.678 7.557 4.240 1.00 93.38 120 PHE A N 1
ATOM 974 C CA . PHE A 1 120 ? -1.225 6.196 4.489 1.00 93.38 120 PHE A CA 1
ATOM 975 C C . PHE A 1 120 ? -1.897 5.213 3.523 1.00 93.38 120 PHE A C 1
ATOM 977 O O . PHE A 1 120 ? -1.201 4.513 2.792 1.00 93.38 120 PHE A O 1
ATOM 984 N N . VAL A 1 121 ? -3.231 5.236 3.434 1.00 94.88 121 VAL A N 1
ATOM 985 C CA . VAL A 1 121 ? -4.013 4.341 2.563 1.00 94.88 121 VAL A CA 1
ATOM 986 C C . VAL A 1 121 ? -3.600 4.460 1.095 1.00 94.88 121 VAL A C 1
ATOM 988 O O . VAL A 1 121 ? -3.258 3.456 0.470 1.00 94.88 121 VAL A O 1
ATOM 991 N N . VAL A 1 122 ? -3.563 5.681 0.555 1.00 93.44 122 VAL A N 1
ATOM 992 C CA . VAL A 1 122 ? -3.193 5.927 -0.849 1.00 93.44 122 VAL A CA 1
ATOM 993 C C . VAL A 1 122 ? -1.759 5.474 -1.126 1.00 93.44 122 VAL A C 1
ATOM 995 O O . VAL A 1 122 ? -1.506 4.857 -2.158 1.00 93.44 122 VAL A O 1
ATOM 998 N N . THR A 1 123 ? -0.829 5.710 -0.192 1.00 91.81 123 THR A N 1
ATOM 999 C CA . THR A 1 123 ? 0.567 5.274 -0.361 1.00 91.81 123 THR A CA 1
ATOM 1000 C C . THR A 1 123 ? 0.676 3.748 -0.382 1.00 91.81 123 THR A C 1
ATOM 1002 O O . THR A 1 123 ? 1.359 3.206 -1.244 1.00 91.81 123 THR A O 1
ATOM 1005 N N . VAL A 1 124 ? -0.018 3.035 0.515 1.00 93.69 124 VAL A N 1
ATOM 1006 C CA . VAL A 1 124 ? 0.005 1.560 0.560 1.00 93.69 124 VAL A CA 1
ATOM 1007 C C . VAL A 1 124 ? -0.552 0.951 -0.727 1.00 93.69 124 VAL A C 1
ATOM 1009 O O . VAL A 1 124 ? 0.037 0.016 -1.274 1.00 93.69 124 VAL A O 1
ATOM 1012 N N . ILE A 1 125 ? -1.675 1.479 -1.219 1.00 94.25 125 ILE A N 1
ATOM 1013 C CA . ILE A 1 125 ? -2.313 1.001 -2.450 1.00 94.25 125 ILE A CA 1
ATOM 1014 C C . ILE A 1 125 ? -1.408 1.271 -3.658 1.00 94.25 125 ILE A C 1
ATOM 1016 O O . ILE A 1 125 ? -1.096 0.344 -4.406 1.00 94.25 125 ILE A O 1
ATOM 1020 N N . GLY A 1 126 ? -0.929 2.511 -3.802 1.00 90.81 126 GLY A N 1
ATOM 1021 C CA . GLY A 1 126 ? -0.056 2.912 -4.904 1.00 90.81 126 GLY A CA 1
ATOM 1022 C C . GLY A 1 126 ? 1.259 2.132 -4.938 1.00 90.81 126 GLY A C 1
ATOM 1023 O O . GLY A 1 126 ? 1.645 1.627 -5.990 1.00 90.81 126 GLY A O 1
ATOM 1024 N N . LEU A 1 127 ? 1.909 1.935 -3.785 1.00 89.44 127 LEU A N 1
ATOM 1025 C CA . LEU A 1 127 ? 3.102 1.087 -3.690 1.00 89.44 127 LEU A CA 1
ATOM 1026 C C . LEU A 1 127 ? 2.807 -0.362 -4.088 1.00 89.44 127 LEU A C 1
ATOM 1028 O O . LEU A 1 127 ? 3.629 -0.994 -4.746 1.00 89.44 127 LEU A O 1
ATOM 1032 N N . SER A 1 128 ? 1.644 -0.912 -3.725 1.00 91.69 128 SER A N 1
ATOM 1033 C CA . SER A 1 128 ? 1.281 -2.279 -4.117 1.00 91.69 128 SER A CA 1
ATOM 1034 C C . SER A 1 128 ? 1.182 -2.449 -5.640 1.00 91.69 128 SER A C 1
ATOM 1036 O O . SER A 1 128 ? 1.623 -3.483 -6.163 1.00 91.69 128 SER A O 1
ATOM 1038 N N . ASP A 1 129 ? 0.655 -1.438 -6.341 1.00 90.81 129 ASP A N 1
ATOM 1039 C CA . ASP A 1 129 ? 0.580 -1.395 -7.806 1.00 90.81 129 ASP A CA 1
ATOM 1040 C C . ASP A 1 129 ? 1.970 -1.211 -8.440 1.00 90.81 129 ASP A C 1
ATOM 1042 O O . ASP A 1 129 ? 2.357 -2.008 -9.297 1.00 90.81 129 ASP A O 1
ATOM 1046 N N . LEU A 1 130 ? 2.779 -0.256 -7.963 1.00 88.06 130 LEU A N 1
ATOM 1047 C CA . LEU A 1 130 ? 4.142 -0.022 -8.470 1.00 88.06 130 LEU A CA 1
ATOM 1048 C C . LEU A 1 130 ? 5.040 -1.259 -8.306 1.00 88.06 130 LEU A C 1
ATOM 1050 O O . LEU A 1 130 ? 5.685 -1.710 -9.257 1.00 88.06 130 LEU A O 1
ATOM 1054 N N . LEU A 1 131 ? 5.017 -1.889 -7.128 1.00 88.06 131 LEU A N 1
ATOM 1055 C CA . LEU A 1 131 ? 5.757 -3.127 -6.868 1.00 88.06 131 LEU A CA 1
ATOM 1056 C C . LEU A 1 131 ? 5.276 -4.297 -7.735 1.00 88.06 131 LEU A C 1
ATOM 1058 O O . LEU A 1 131 ? 6.038 -5.233 -7.991 1.00 88.06 131 LEU A O 1
ATOM 1062 N N . ALA A 1 132 ? 4.016 -4.287 -8.184 1.00 89.25 132 ALA A N 1
ATOM 1063 C CA . ALA A 1 132 ? 3.526 -5.287 -9.126 1.00 89.25 132 ALA A CA 1
ATOM 1064 C C . ALA A 1 132 ? 4.249 -5.183 -10.472 1.00 89.25 132 ALA A C 1
ATOM 1066 O O . ALA A 1 132 ? 4.580 -6.220 -11.046 1.00 89.25 132 ALA A O 1
ATOM 1067 N N . LYS A 1 133 ? 4.535 -3.959 -10.930 1.00 87.25 133 LYS A N 1
ATOM 1068 C CA . LYS A 1 133 ? 5.233 -3.706 -12.195 1.00 87.25 133 LYS A CA 1
ATOM 1069 C C . LYS A 1 133 ? 6.712 -4.075 -12.122 1.00 87.25 133 LYS A C 1
ATOM 1071 O O . LYS A 1 133 ? 7.194 -4.784 -12.997 1.00 87.25 133 LYS A O 1
ATOM 1076 N N . VAL A 1 134 ? 7.394 -3.737 -11.025 1.00 86.69 134 VAL A N 1
ATOM 1077 C CA . VAL A 1 134 ? 8.776 -4.205 -10.782 1.00 86.69 134 VAL A CA 1
ATOM 1078 C C . VAL A 1 134 ? 8.839 -5.737 -10.795 1.00 86.69 134 VAL A C 1
ATOM 1080 O O . VAL A 1 134 ? 9.742 -6.338 -11.380 1.00 86.69 134 VAL A O 1
ATOM 1083 N N . LYS A 1 135 ? 7.838 -6.400 -10.197 1.00 87.00 135 LYS A N 1
ATOM 1084 C CA . LYS A 1 135 ? 7.781 -7.863 -10.196 1.00 87.00 135 LYS A CA 1
ATOM 1085 C C . LYS A 1 135 ? 7.562 -8.454 -11.590 1.00 87.00 135 LYS A C 1
ATOM 1087 O O . LYS A 1 135 ? 8.078 -9.534 -11.864 1.00 87.00 135 LYS A O 1
ATOM 1092 N N . GLU A 1 136 ? 6.799 -7.790 -12.448 1.00 88.50 136 GLU A N 1
ATOM 1093 C CA . GLU A 1 136 ? 6.567 -8.230 -13.826 1.00 88.50 136 GLU A CA 1
ATOM 1094 C C . GLU A 1 136 ? 7.886 -8.328 -14.605 1.00 88.50 136 GLU A C 1
ATOM 1096 O O . GLU A 1 136 ? 8.172 -9.373 -15.189 1.00 88.50 136 GLU A O 1
ATOM 1101 N N . VAL A 1 137 ? 8.736 -7.301 -14.506 1.00 88.00 137 VAL A N 1
ATOM 1102 C CA . VAL A 1 137 ? 10.071 -7.281 -15.132 1.00 88.00 137 VAL A CA 1
ATOM 1103 C C . VAL A 1 137 ? 10.968 -8.373 -14.550 1.00 88.00 137 VAL A C 1
ATOM 1105 O O . VAL A 1 137 ? 11.549 -9.163 -15.294 1.00 88.00 137 VAL A O 1
ATOM 1108 N N . SER A 1 138 ? 11.011 -8.491 -13.218 1.00 87.75 138 SER A N 1
ATOM 1109 C CA . SER A 1 138 ? 11.810 -9.526 -12.548 1.00 87.75 138 SER A CA 1
ATOM 1110 C C . SER A 1 138 ? 11.397 -10.947 -12.955 1.00 87.75 138 SER A C 1
ATOM 1112 O O . SER A 1 138 ? 12.250 -11.823 -13.105 1.00 87.75 138 SER A O 1
ATOM 1114 N N . LEU A 1 139 ? 10.098 -11.205 -13.151 1.00 88.75 139 LEU A N 1
ATOM 1115 C CA . LEU A 1 139 ? 9.607 -12.501 -13.633 1.00 88.75 139 LEU A CA 1
ATOM 1116 C C . LEU A 1 139 ? 9.955 -12.740 -15.104 1.00 88.75 139 LEU A C 1
ATOM 1118 O O . LEU A 1 139 ? 10.298 -13.865 -15.469 1.00 88.75 139 LEU A O 1
ATOM 1122 N N . PHE A 1 140 ? 9.906 -11.700 -15.936 1.00 89.06 140 PHE A N 1
ATOM 1123 C CA . PHE A 1 140 ? 10.293 -11.794 -17.340 1.00 89.06 140 PHE A CA 1
ATOM 1124 C C . PHE A 1 140 ? 11.769 -12.197 -17.495 1.00 89.06 140 PHE A C 1
ATOM 1126 O O . PHE A 1 140 ? 12.074 -13.154 -18.205 1.00 89.06 140 PHE A O 1
ATOM 1133 N N . GLN A 1 141 ? 12.669 -11.567 -16.733 1.00 85.81 141 GLN A N 1
ATOM 1134 C CA . GLN A 1 141 ? 14.103 -11.906 -16.688 1.00 85.81 141 GLN A CA 1
ATOM 1135 C C . GLN A 1 141 ? 14.381 -13.350 -16.227 1.00 85.81 141 GLN A C 1
ATOM 1137 O O . GLN A 1 141 ? 15.420 -13.925 -16.548 1.00 85.81 141 GLN A O 1
ATOM 1142 N N . GLN A 1 142 ? 13.461 -13.940 -15.460 1.00 84.12 142 GLN A N 1
ATOM 1143 C CA . GLN A 1 142 ? 13.552 -15.312 -14.948 1.00 84.12 142 GLN A CA 1
ATOM 1144 C C . GLN A 1 142 ? 12.848 -16.340 -15.845 1.00 84.12 142 GLN A C 1
ATOM 1146 O O . GLN A 1 142 ? 12.853 -17.532 -15.529 1.00 84.12 142 GLN A O 1
ATOM 1151 N N . THR A 1 143 ? 12.221 -15.903 -16.940 1.00 87.19 143 THR A N 1
ATOM 1152 C CA . THR A 1 143 ? 11.502 -16.795 -17.850 1.00 87.19 143 THR A CA 1
ATOM 1153 C C . THR A 1 143 ? 12.489 -17.664 -18.631 1.00 87.19 143 THR A C 1
ATOM 1155 O O . THR A 1 143 ? 13.549 -17.220 -19.070 1.00 87.19 143 THR A O 1
ATOM 1158 N N . ALA A 1 144 ? 12.166 -18.952 -18.763 1.00 81.06 144 ALA A N 1
ATOM 1159 C CA . ALA A 1 144 ? 13.008 -19.880 -19.503 1.00 81.06 144 ALA A CA 1
ATOM 1160 C C . ALA A 1 144 ? 13.009 -19.521 -20.996 1.00 81.06 144 ALA A C 1
ATOM 1162 O O . ALA A 1 144 ? 11.955 -19.259 -21.568 1.00 81.06 144 ALA A O 1
ATOM 1163 N N . ASN A 1 145 ? 14.184 -19.595 -21.626 1.00 84.88 145 ASN A N 1
ATOM 1164 C CA . ASN A 1 145 ? 14.419 -19.295 -23.045 1.00 84.88 145 ASN A CA 1
ATOM 1165 C C . ASN A 1 145 ? 14.312 -17.819 -23.456 1.00 84.88 145 ASN A C 1
ATOM 1167 O O . ASN A 1 145 ? 14.399 -17.548 -24.650 1.00 84.88 145 ASN A O 1
ATOM 1171 N N . THR A 1 146 ? 14.193 -16.879 -22.516 1.00 84.56 146 THR A N 1
ATOM 1172 C CA . THR A 1 146 ? 14.306 -15.452 -22.842 1.00 84.56 146 THR A CA 1
ATOM 1173 C C . THR A 1 146 ? 15.723 -15.136 -23.320 1.00 84.56 146 THR A C 1
ATOM 1175 O O . THR A 1 146 ? 16.714 -15.484 -22.667 1.00 84.56 146 THR A O 1
ATOM 1178 N N . LEU A 1 147 ? 15.830 -14.481 -24.469 1.00 87.75 147 LEU A N 1
ATOM 1179 C CA . LEU A 1 147 ? 17.091 -14.052 -25.051 1.00 87.75 147 LEU A CA 1
ATOM 1180 C C . LEU A 1 147 ? 17.581 -12.759 -24.376 1.00 87.75 147 LEU A C 1
ATOM 1182 O O . LEU A 1 147 ? 16.773 -11.935 -23.950 1.00 87.75 147 LEU A O 1
ATOM 1186 N N . PRO A 1 148 ? 18.904 -12.519 -24.297 1.00 86.31 148 PRO A N 1
ATOM 1187 C CA . PRO A 1 148 ? 19.434 -11.325 -23.635 1.00 86.31 148 PRO A CA 1
ATOM 1188 C C . PRO A 1 148 ? 18.896 -9.997 -24.186 1.00 86.31 148 PRO A C 1
ATOM 1190 O O . PRO A 1 148 ? 18.668 -9.072 -23.416 1.00 86.31 148 PRO A O 1
ATOM 1193 N N . TRP A 1 149 ? 18.664 -9.901 -25.498 1.00 88.75 149 TRP A N 1
ATOM 1194 C CA . TRP A 1 149 ? 18.127 -8.685 -26.115 1.00 88.75 149 TRP A CA 1
ATOM 1195 C C . TRP A 1 149 ? 16.652 -8.451 -25.760 1.00 88.75 149 TRP A C 1
ATOM 1197 O O . TRP A 1 149 ? 16.273 -7.305 -25.558 1.00 88.75 149 TRP A O 1
ATOM 12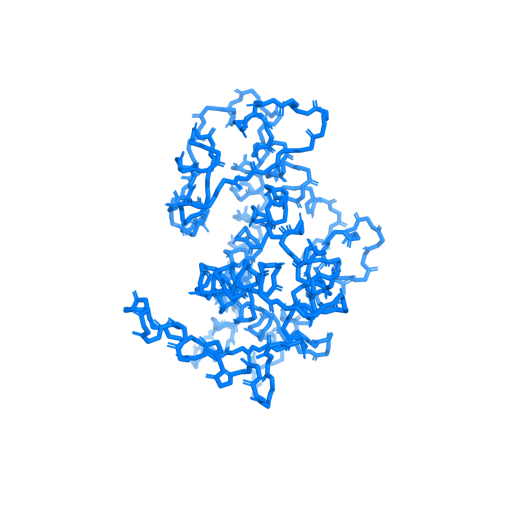07 N N . GLU A 1 150 ? 15.850 -9.511 -25.590 1.00 89.31 150 GLU A N 1
ATOM 1208 C CA . GLU A 1 150 ? 14.455 -9.401 -25.133 1.00 89.31 150 GLU A CA 1
ATOM 1209 C C . GLU A 1 150 ? 14.400 -8.840 -23.708 1.00 89.31 150 GLU A C 1
ATOM 1211 O O . GLU A 1 150 ? 13.523 -8.046 -23.377 1.00 89.31 150 GLU A O 1
ATOM 1216 N N . VAL A 1 151 ? 15.361 -9.225 -22.857 1.00 86.56 151 VAL A N 1
ATOM 1217 C CA . VAL A 1 151 ? 15.505 -8.656 -21.510 1.00 86.56 151 VAL A CA 1
ATOM 1218 C C . VAL A 1 151 ? 15.812 -7.163 -21.581 1.00 86.56 151 VAL A C 1
ATOM 1220 O O . VAL A 1 151 ? 15.125 -6.381 -20.930 1.00 86.56 151 VAL A O 1
ATOM 1223 N N . THR A 1 152 ? 16.793 -6.759 -22.392 1.00 87.06 152 THR A N 1
ATOM 1224 C CA . THR A 1 152 ? 17.155 -5.343 -22.555 1.00 87.06 152 THR A CA 1
ATOM 1225 C C . THR A 1 152 ? 16.001 -4.516 -23.118 1.00 87.06 152 THR A C 1
ATOM 1227 O O . THR A 1 152 ? 15.741 -3.421 -22.626 1.00 87.06 152 THR A O 1
ATOM 1230 N N . GLU A 1 153 ? 15.272 -5.032 -24.109 1.00 90.38 153 GLU A N 1
ATOM 1231 C CA . GLU A 1 153 ? 14.074 -4.371 -24.634 1.00 90.38 153 GLU A CA 1
ATOM 1232 C C . GLU A 1 153 ? 13.001 -4.223 -23.555 1.00 90.38 153 GLU A C 1
ATOM 1234 O O . GLU A 1 153 ? 12.406 -3.153 -23.432 1.00 90.38 153 GLU A O 1
ATOM 1239 N N . LYS A 1 154 ? 12.791 -5.252 -22.724 1.00 89.12 154 LYS A N 1
ATOM 1240 C CA . LYS A 1 154 ? 11.804 -5.191 -21.643 1.00 89.12 154 LYS A CA 1
ATOM 1241 C C . LYS A 1 154 ? 12.182 -4.198 -20.547 1.00 89.12 154 LYS A C 1
ATOM 1243 O O . LYS A 1 154 ? 11.311 -3.505 -20.024 1.00 89.12 154 LYS A O 1
ATOM 1248 N N . GLU A 1 155 ? 13.460 -4.126 -20.194 1.00 86.44 155 GLU A N 1
ATOM 1249 C CA . GLU A 1 155 ? 13.989 -3.145 -19.242 1.00 86.44 155 GLU A CA 1
ATOM 1250 C C . GLU A 1 155 ? 13.839 -1.718 -19.778 1.00 86.44 155 GLU A C 1
ATOM 1252 O O . GLU A 1 155 ? 13.354 -0.848 -19.057 1.00 86.44 155 GLU A O 1
ATOM 1257 N N . ALA A 1 156 ? 14.175 -1.490 -21.051 1.00 87.06 156 ALA A N 1
ATOM 1258 C CA . ALA A 1 156 ? 14.010 -0.194 -21.703 1.00 87.06 156 ALA A CA 1
ATOM 1259 C C . ALA A 1 156 ? 12.531 0.214 -21.814 1.00 87.06 156 ALA A C 1
ATOM 1261 O O . ALA A 1 156 ? 12.191 1.361 -21.527 1.00 87.06 156 ALA A O 1
ATOM 1262 N N . GLU A 1 157 ? 11.641 -0.721 -22.170 1.00 88.56 157 GLU A N 1
ATOM 1263 C CA . GLU A 1 157 ? 10.189 -0.504 -22.179 1.00 88.56 157 GLU A CA 1
ATOM 1264 C C . GLU A 1 157 ? 9.694 -0.112 -20.783 1.00 88.56 157 GLU A C 1
ATOM 1266 O O . GLU A 1 157 ? 8.922 0.835 -20.640 1.00 88.56 157 GLU A O 1
ATOM 1271 N N . PHE A 1 158 ? 10.149 -0.819 -19.744 1.00 86.69 158 PHE A N 1
ATOM 1272 C CA . PHE A 1 158 ? 9.768 -0.527 -18.369 1.00 86.69 158 PHE A CA 1
ATOM 1273 C C . PHE A 1 158 ? 10.266 0.842 -17.909 1.00 86.69 158 PHE A C 1
ATOM 1275 O O . PHE A 1 158 ? 9.460 1.594 -17.371 1.00 86.69 158 PHE A O 1
ATOM 1282 N N . ALA A 1 159 ? 11.536 1.180 -18.144 1.00 84.00 159 ALA A N 1
ATOM 1283 C CA . ALA A 1 159 ? 12.104 2.478 -17.783 1.00 84.00 159 ALA A CA 1
ATOM 1284 C C . ALA A 1 159 ? 11.361 3.620 -18.490 1.00 84.00 159 ALA A C 1
ATOM 1286 O O . ALA A 1 159 ? 10.842 4.521 -17.835 1.00 84.00 159 ALA A O 1
ATOM 1287 N N . HIS A 1 160 ? 11.178 3.511 -19.811 1.00 84.81 160 HIS A N 1
ATOM 1288 C CA . HIS A 1 160 ? 10.406 4.483 -20.582 1.00 84.81 160 HIS A CA 1
ATOM 1289 C C . HIS A 1 160 ? 8.978 4.621 -20.044 1.00 84.81 160 HIS A C 1
ATOM 1291 O O . HIS A 1 160 ? 8.472 5.723 -19.875 1.00 84.81 160 HIS A O 1
ATOM 1297 N N . ARG A 1 161 ? 8.299 3.508 -19.758 1.00 83.12 161 ARG A N 1
ATOM 1298 C CA . ARG A 1 161 ? 6.922 3.536 -19.255 1.00 83.12 161 ARG A CA 1
ATOM 1299 C C . ARG A 1 161 ? 6.841 4.045 -17.813 1.00 83.12 161 ARG A C 1
ATOM 1301 O O . ARG A 1 161 ? 5.840 4.654 -17.447 1.00 83.12 161 ARG A O 1
ATOM 1308 N N . PHE A 1 162 ? 7.866 3.838 -16.997 1.00 82.25 162 PHE A N 1
ATOM 1309 C CA . PHE A 1 162 ? 7.933 4.408 -15.657 1.00 82.25 162 PHE A CA 1
ATOM 1310 C C . PHE A 1 162 ? 8.014 5.939 -15.728 1.00 82.25 162 PHE A C 1
ATOM 1312 O O . PHE A 1 162 ? 7.141 6.613 -15.179 1.00 82.25 162 PHE A O 1
ATOM 1319 N N . ASP A 1 163 ? 8.962 6.467 -16.502 1.00 78.69 163 ASP A N 1
ATOM 1320 C CA . ASP A 1 163 ? 9.211 7.908 -16.613 1.00 78.69 163 ASP A CA 1
ATOM 1321 C C . ASP A 1 163 ? 8.102 8.640 -17.385 1.00 78.69 163 ASP A C 1
ATOM 1323 O O . ASP A 1 163 ? 7.538 9.630 -16.918 1.00 78.69 163 ASP A O 1
ATOM 1327 N N . GLU A 1 164 ? 7.735 8.135 -18.563 1.00 77.25 164 GLU A N 1
ATOM 1328 C CA . GLU A 1 164 ? 6.833 8.842 -19.476 1.00 77.25 164 GLU A CA 1
ATOM 1329 C C . GLU A 1 164 ? 5.353 8.594 -19.178 1.00 77.25 164 GLU A C 1
ATOM 1331 O O . GLU A 1 164 ? 4.512 9.395 -19.585 1.00 77.25 164 GLU A O 1
ATOM 1336 N N . VAL A 1 165 ? 5.008 7.494 -18.498 1.00 79.38 165 VAL A N 1
ATOM 1337 C CA . VAL A 1 165 ? 3.608 7.070 -18.331 1.00 79.38 165 VAL A CA 1
ATOM 1338 C C . VAL A 1 165 ? 3.197 7.018 -16.864 1.00 79.38 165 VAL A C 1
ATOM 1340 O O . VAL A 1 165 ? 2.177 7.609 -16.512 1.00 79.38 165 VAL A O 1
ATOM 1343 N N . TYR A 1 166 ? 3.950 6.351 -15.986 1.00 82.81 166 TYR A N 1
ATOM 1344 C CA . TYR A 1 166 ? 3.562 6.237 -14.574 1.00 82.81 166 TYR A CA 1
ATOM 1345 C C . TYR A 1 166 ? 3.765 7.547 -13.813 1.00 82.81 166 TYR A C 1
ATOM 1347 O O . TYR A 1 166 ? 2.834 8.004 -13.148 1.00 82.81 166 TYR A O 1
ATOM 1355 N N . THR A 1 167 ? 4.933 8.182 -13.943 1.00 80.25 167 THR A N 1
ATOM 1356 C CA . THR A 1 167 ? 5.214 9.461 -13.277 1.00 80.25 167 THR A CA 1
ATOM 1357 C C . THR A 1 167 ? 4.236 10.542 -13.728 1.00 80.25 167 THR A C 1
ATOM 1359 O O . THR A 1 167 ? 3.646 11.210 -12.881 1.00 80.25 167 THR A O 1
ATOM 1362 N N . LYS A 1 168 ? 3.953 10.652 -15.034 1.00 80.19 168 LYS A N 1
ATOM 1363 C CA . LYS A 1 168 ? 2.997 11.644 -15.560 1.00 80.19 168 LYS A CA 1
ATOM 1364 C C . LYS A 1 168 ? 1.558 11.421 -15.090 1.00 80.19 168 LYS A C 1
ATOM 1366 O O . LYS A 1 168 ? 0.883 12.385 -14.743 1.00 80.19 168 LYS A O 1
ATOM 1371 N N .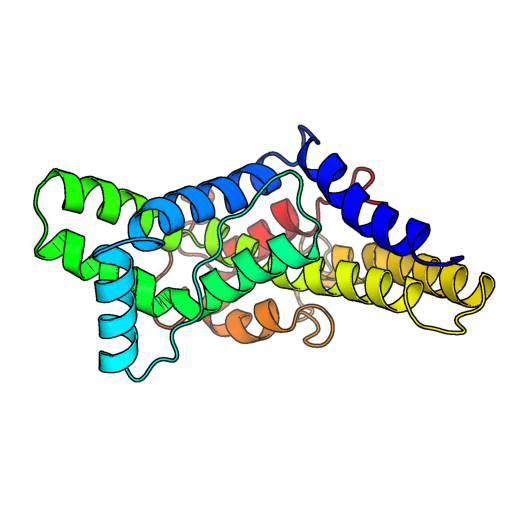 GLN A 1 169 ? 1.095 10.170 -15.017 1.00 81.12 169 GLN A N 1
ATOM 1372 C CA . GLN A 1 169 ? -0.239 9.850 -14.486 1.00 81.12 169 GLN A CA 1
ATOM 1373 C C . GLN A 1 169 ? -0.391 10.190 -12.997 1.00 81.12 169 GLN A C 1
ATOM 1375 O O . GLN A 1 169 ? -1.494 10.472 -12.532 1.00 81.12 169 GLN A O 1
ATOM 1380 N N . LEU A 1 170 ? 0.704 10.143 -12.234 1.00 83.62 170 LEU A N 1
ATOM 1381 C CA . LEU A 1 170 ? 0.713 10.442 -10.802 1.00 83.62 170 LEU A CA 1
ATOM 1382 C C . LEU A 1 170 ? 1.043 11.917 -10.503 1.00 83.62 170 LEU A C 1
ATOM 1384 O O . LEU A 1 170 ? 0.714 12.418 -9.417 1.00 83.62 170 LEU A O 1
ATOM 1388 N N . ASP A 1 171 ? 1.690 12.626 -11.430 1.00 81.88 171 ASP A N 1
ATOM 1389 C CA . ASP A 1 171 ? 2.016 14.044 -11.302 1.00 81.88 171 ASP A CA 1
ATOM 1390 C C . ASP A 1 171 ? 0.876 14.937 -11.798 1.00 81.88 171 ASP A C 1
ATOM 1392 O O . ASP A 1 171 ? 0.836 15.391 -12.937 1.00 81.88 171 ASP A O 1
ATOM 1396 N N . PHE A 1 172 ? -0.032 15.270 -10.885 1.00 76.69 172 PHE A N 1
ATOM 1397 C CA . PHE A 1 172 ? -1.143 16.190 -11.113 1.00 76.69 172 PHE A CA 1
ATOM 1398 C C . PHE A 1 172 ? -0.730 17.674 -11.046 1.00 76.69 172 PHE A C 1
ATOM 1400 O O . PHE A 1 172 ? -1.598 18.556 -10.967 1.00 76.69 172 PHE A O 1
ATOM 1407 N N . LYS A 1 173 ? 0.569 18.008 -10.997 1.00 71.94 173 LYS A N 1
ATOM 1408 C CA . LYS A 1 173 ? 0.999 19.412 -11.104 1.00 71.94 173 LYS A CA 1
ATOM 1409 C C . LYS A 1 173 ? 0.921 19.920 -12.528 1.00 71.94 173 LYS A C 1
ATOM 1411 O O . LYS A 1 173 ? 0.581 21.100 -12.675 1.00 71.94 173 LYS A O 1
ATOM 1416 N N . ASP A 1 174 ? 1.191 19.062 -13.507 1.00 62.12 174 ASP A N 1
ATOM 1417 C CA . ASP A 1 174 ? 1.102 19.410 -14.919 1.00 62.12 174 ASP A CA 1
ATOM 1418 C C . ASP A 1 174 ? -0.354 19.710 -15.314 1.00 62.12 174 ASP A C 1
ATOM 1420 O O . ASP A 1 174 ? -1.309 19.112 -14.814 1.00 62.12 174 ASP A O 1
ATOM 1424 N N . HIS A 1 175 ? -0.553 20.731 -16.143 1.00 51.03 175 HIS A N 1
ATOM 1425 C CA . HIS A 1 175 ? -1.883 21.212 -16.504 1.00 51.03 175 HIS A CA 1
ATOM 1426 C C . HIS A 1 175 ? -2.646 20.217 -17.389 1.00 51.03 175 HIS A C 1
ATOM 1428 O O . HIS A 1 175 ? -3.878 20.205 -17.327 1.00 51.03 175 HIS A O 1
ATOM 1434 N N . GLU A 1 176 ? -1.937 19.381 -18.152 1.00 56.44 176 GLU A N 1
ATOM 1435 C CA . GLU A 1 176 ? -2.526 18.358 -19.027 1.00 56.44 176 GLU A CA 1
ATOM 1436 C C . GLU A 1 176 ? -2.991 17.123 -18.231 1.00 56.44 176 GLU A C 1
ATOM 1438 O O . GLU A 1 176 ? -4.143 16.708 -18.357 1.00 56.44 176 GLU A O 1
ATOM 1443 N N . SER A 1 177 ? -2.179 16.625 -17.292 1.00 58.06 177 SER A N 1
ATOM 1444 C CA . SER A 1 177 ? -2.488 15.444 -16.463 1.00 58.06 177 SER A CA 1
ATOM 1445 C C . SER A 1 177 ? -3.543 15.692 -15.373 1.00 58.06 177 SER A C 1
ATOM 1447 O O . SER A 1 177 ? -4.140 14.755 -14.842 1.00 58.06 177 SER A O 1
ATOM 1449 N N . ARG A 1 178 ? -3.840 16.955 -15.024 1.00 60.62 178 ARG A N 1
ATOM 1450 C CA . ARG A 1 178 ? -4.782 17.306 -13.936 1.00 60.62 178 ARG A CA 1
ATOM 1451 C C . ARG A 1 178 ? -6.176 16.705 -14.073 1.00 60.62 178 ARG A C 1
ATOM 1453 O O . ARG A 1 178 ? -6.881 16.602 -13.063 1.00 60.62 178 ARG A O 1
ATOM 1460 N N . ASN A 1 179 ? -6.610 16.372 -15.280 1.00 64.38 179 ASN A N 1
ATOM 1461 C CA . ASN A 1 179 ? -7.957 15.866 -15.531 1.00 64.38 179 ASN A CA 1
ATOM 1462 C C . ASN A 1 179 ? -7.979 14.461 -16.128 1.00 64.38 179 ASN A C 1
ATOM 1464 O O . ASN A 1 179 ? -9.070 13.915 -16.290 1.00 64.38 179 ASN A O 1
ATOM 1468 N N . GLU A 1 180 ? -6.820 13.874 -16.415 1.00 70.69 180 GLU A N 1
ATOM 1469 C CA . GLU A 1 180 ? -6.767 12.517 -16.938 1.00 70.69 180 GLU A CA 1
ATOM 1470 C C . GLU A 1 180 ? -6.997 11.509 -15.802 1.00 70.69 180 GLU A C 1
ATOM 1472 O O . GLU A 1 180 ? -6.436 11.654 -14.710 1.00 70.69 180 GLU A O 1
ATOM 1477 N N . PRO A 1 181 ? -7.882 10.518 -16.002 1.00 73.56 181 PRO A N 1
ATOM 1478 C CA . PRO A 1 181 ? -8.053 9.442 -15.042 1.00 73.56 181 PRO A CA 1
ATOM 1479 C C . PRO A 1 181 ? -6.817 8.539 -15.043 1.00 73.56 181 PRO A C 1
ATOM 1481 O O . PRO A 1 181 ? -6.167 8.353 -16.072 1.00 73.56 181 PRO A O 1
ATOM 1484 N N . LEU A 1 182 ? -6.535 7.928 -13.893 1.00 84.56 182 LEU A N 1
ATOM 1485 C CA . LEU A 1 182 ? -5.519 6.886 -13.807 1.00 84.56 182 LEU A CA 1
ATOM 1486 C C . LEU A 1 182 ? -5.901 5.713 -14.720 1.00 84.56 182 LEU A C 1
ATOM 1488 O O . LEU A 1 182 ? -7.070 5.331 -14.818 1.00 84.56 182 LEU A O 1
ATOM 1492 N N . ASN A 1 183 ? -4.910 5.119 -15.377 1.00 87.31 183 ASN A N 1
ATOM 1493 C CA . ASN A 1 183 ? -5.123 3.958 -16.222 1.00 87.31 183 ASN A CA 1
ATOM 1494 C C . ASN A 1 183 ? -5.249 2.688 -15.356 1.00 87.31 183 ASN A C 1
ATOM 1496 O O . ASN A 1 183 ? -4.291 2.316 -14.667 1.00 87.31 183 ASN A O 1
ATOM 1500 N N . PRO A 1 184 ? -6.375 1.951 -15.419 1.00 89.44 184 PRO A N 1
ATOM 1501 C CA . PRO A 1 184 ? -6.571 0.732 -14.632 1.00 89.44 184 PRO A CA 1
ATOM 1502 C C . PRO A 1 184 ? -5.613 -0.406 -15.006 1.00 89.44 184 PRO A C 1
ATOM 1504 O O . PRO A 1 184 ? -5.401 -1.310 -14.199 1.00 89.44 184 PRO A O 1
ATOM 1507 N N . ALA A 1 185 ? -5.008 -0.382 -16.198 1.00 87.62 185 ALA A N 1
ATOM 1508 C CA . ALA A 1 185 ? -3.960 -1.336 -16.564 1.00 87.62 185 ALA A CA 1
ATOM 1509 C C . ALA A 1 185 ? -2.652 -1.093 -15.789 1.00 87.62 185 ALA A C 1
ATOM 1511 O O . ALA A 1 185 ? -1.848 -2.014 -15.597 1.00 87.62 185 ALA A O 1
ATOM 1512 N N . ASP A 1 186 ? -2.438 0.140 -15.336 1.00 86.00 186 ASP A N 1
ATOM 1513 C CA . ASP A 1 186 ? -1.193 0.603 -14.733 1.00 86.00 186 ASP A CA 1
ATOM 1514 C C . ASP A 1 186 ? -1.315 0.593 -13.210 1.00 86.00 186 ASP A C 1
ATOM 1516 O O . ASP A 1 186 ? -0.465 0.011 -12.533 1.00 86.00 186 ASP A O 1
ATOM 1520 N N . PHE A 1 187 ? -2.433 1.123 -12.705 1.00 90.25 187 PHE A N 1
ATOM 1521 C CA . PHE A 1 187 ? -2.749 1.245 -11.283 1.00 90.25 187 PHE A CA 1
ATOM 1522 C C . PHE A 1 187 ? -4.097 0.590 -10.938 1.00 90.25 187 PHE A C 1
ATOM 1524 O O . PHE A 1 187 ? -5.062 1.285 -10.609 1.00 90.25 187 PHE A O 1
ATOM 1531 N N . PRO A 1 188 ? -4.223 -0.743 -11.047 1.00 92.31 188 PRO A N 1
ATOM 1532 C CA . PRO A 1 188 ? -5.505 -1.423 -10.894 1.00 92.31 188 PRO A CA 1
ATOM 1533 C C . PRO A 1 188 ? -6.128 -1.245 -9.505 1.00 92.31 188 PRO A C 1
ATOM 1535 O O . PRO A 1 188 ? -7.343 -1.074 -9.414 1.00 92.31 188 PRO A O 1
ATOM 1538 N N . LEU A 1 189 ? -5.337 -1.280 -8.424 1.00 92.38 189 LEU A N 1
ATOM 1539 C CA . LEU A 1 189 ? -5.879 -1.101 -7.076 1.00 92.38 189 LEU A CA 1
ATOM 1540 C C . LEU A 1 189 ? -6.217 0.365 -6.814 1.00 92.38 189 LEU A C 1
ATOM 1542 O O . LEU A 1 189 ? -7.274 0.652 -6.254 1.00 92.38 189 LEU A O 1
ATOM 1546 N N . LEU A 1 190 ? -5.352 1.291 -7.231 1.00 92.00 190 LEU A N 1
ATOM 1547 C CA . LEU A 1 190 ? -5.604 2.715 -7.030 1.00 92.00 190 LEU A CA 1
ATOM 1548 C C . LEU A 1 190 ? -6.856 3.168 -7.794 1.00 92.00 190 LEU A C 1
ATOM 1550 O O . LEU A 1 190 ? -7.706 3.828 -7.204 1.00 92.00 190 LEU A O 1
ATOM 1554 N N . CYS A 1 191 ? -7.023 2.734 -9.049 1.00 92.69 191 CYS A N 1
ATOM 1555 C CA . CYS A 1 191 ? -8.225 2.997 -9.847 1.00 92.69 191 CYS A CA 1
ATOM 1556 C C . CYS A 1 191 ? -9.485 2.409 -9.204 1.00 92.69 191 CYS A C 1
ATOM 1558 O O . CYS A 1 191 ? -10.509 3.084 -9.134 1.00 92.69 191 CYS A O 1
ATOM 1560 N N . ALA A 1 192 ? -9.414 1.170 -8.704 1.00 93.81 192 ALA A N 1
ATOM 1561 C CA . ALA A 1 192 ? -10.563 0.494 -8.098 1.00 93.81 192 ALA A CA 1
ATOM 1562 C C . ALA A 1 192 ? -11.121 1.230 -6.868 1.00 93.81 192 ALA A C 1
ATOM 1564 O O . ALA A 1 192 ? -12.306 1.107 -6.569 1.00 93.81 192 ALA A O 1
ATOM 1565 N N . HIS A 1 193 ? -10.280 1.999 -6.171 1.00 94.00 193 HIS A N 1
ATOM 1566 C CA . HIS A 1 193 ? -10.657 2.757 -4.977 1.00 94.00 193 HIS A CA 1
ATOM 1567 C C . HIS A 1 193 ? -10.648 4.277 -5.186 1.00 94.00 193 HIS A C 1
ATOM 1569 O O . HIS A 1 193 ? -10.914 5.022 -4.245 1.00 94.00 193 HIS A O 1
ATOM 1575 N N . GLN A 1 194 ? -10.361 4.756 -6.400 1.00 91.38 194 GLN A N 1
ATOM 1576 C CA . GLN A 1 194 ? -10.200 6.183 -6.669 1.00 91.38 194 GLN A CA 1
ATOM 1577 C C . GLN A 1 194 ? -11.486 6.955 -6.377 1.00 91.38 194 GLN A C 1
ATOM 1579 O O . GLN A 1 194 ? -11.443 7.948 -5.661 1.00 91.38 194 GLN A O 1
ATOM 1584 N N . GLU A 1 195 ? -12.630 6.504 -6.898 1.00 91.25 195 GLU A N 1
ATOM 1585 C CA . GLU A 1 195 ? -13.909 7.196 -6.696 1.00 91.25 195 GLU A CA 1
ATOM 1586 C C . GLU A 1 195 ? -14.265 7.291 -5.207 1.00 91.25 195 GLU A C 1
ATOM 1588 O O . GLU A 1 195 ? -14.629 8.360 -4.710 1.00 91.25 195 GLU A O 1
ATOM 1593 N N . GLU A 1 196 ? -14.096 6.180 -4.490 1.00 94.44 196 GLU A N 1
ATOM 1594 C CA . GLU A 1 196 ? -14.356 6.086 -3.060 1.00 94.44 196 GLU A CA 1
ATOM 1595 C C . GLU A 1 196 ? -13.487 7.080 -2.267 1.00 94.44 196 GLU A C 1
ATOM 1597 O O . GLU A 1 196 ? -13.985 7.848 -1.440 1.00 94.44 196 GLU A O 1
ATOM 1602 N N . ILE A 1 197 ? -12.190 7.139 -2.572 1.00 93.50 197 ILE A N 1
ATOM 1603 C CA . ILE A 1 197 ? -11.244 7.978 -1.834 1.00 93.50 197 ILE A CA 1
ATOM 1604 C C . ILE A 1 197 ? -11.358 9.452 -2.244 1.00 93.50 197 ILE A C 1
ATOM 1606 O O . ILE A 1 197 ? -11.414 10.320 -1.373 1.00 93.50 197 ILE A O 1
ATOM 1610 N N . GLU A 1 198 ? -11.382 9.761 -3.545 1.00 89.88 198 GLU A N 1
ATOM 1611 C CA . GLU A 1 198 ? -11.395 11.140 -4.056 1.00 89.88 198 GLU A CA 1
ATOM 1612 C C . GLU A 1 198 ? -12.726 11.848 -3.795 1.00 89.88 198 GLU A C 1
ATOM 1614 O O . GLU A 1 198 ? -12.730 13.046 -3.501 1.00 89.88 198 GLU A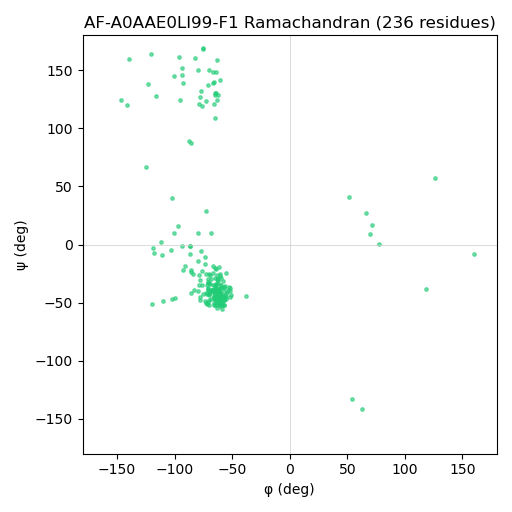 O 1
ATOM 1619 N N . THR A 1 199 ? -13.843 11.126 -3.922 1.00 88.00 199 THR A N 1
ATOM 1620 C CA . THR A 1 199 ? -15.185 11.723 -3.888 1.00 88.00 199 THR A CA 1
ATOM 1621 C C . THR A 1 199 ? -15.866 11.505 -2.547 1.00 88.00 199 THR A C 1
ATOM 1623 O O . THR A 1 199 ? -16.425 12.446 -1.984 1.00 88.00 199 THR A O 1
ATOM 1626 N N . GLN A 1 200 ? -15.826 10.278 -2.026 1.00 91.38 200 GLN A N 1
ATOM 1627 C CA . GLN A 1 200 ? -16.556 9.917 -0.805 1.00 91.38 200 GLN A CA 1
ATOM 1628 C C . GLN A 1 200 ? -15.702 10.113 0.453 1.00 91.38 200 GLN A C 1
ATOM 1630 O O . GLN A 1 200 ? -16.239 10.239 1.553 1.00 91.38 200 GLN A O 1
ATOM 1635 N N . GLY A 1 201 ? -14.375 10.187 0.300 1.00 93.06 201 GLY A N 1
ATOM 1636 C CA . GLY A 1 201 ? -13.448 10.290 1.421 1.00 93.06 201 GLY A CA 1
ATOM 1637 C C . GLY A 1 201 ? -13.447 9.035 2.290 1.00 93.06 201 GLY A C 1
ATOM 1638 O O . GLY A 1 201 ? -13.173 9.121 3.489 1.00 93.06 201 GLY A O 1
ATOM 1639 N N . THR A 1 202 ? -13.778 7.880 1.710 1.00 96.00 202 THR A N 1
ATOM 1640 C CA . THR A 1 202 ? -13.800 6.588 2.400 1.00 96.00 202 THR A CA 1
ATOM 1641 C C . THR A 1 202 ? -12.847 5.599 1.736 1.00 96.00 202 THR A C 1
ATOM 1643 O O . THR A 1 202 ? -12.367 5.808 0.624 1.00 96.00 202 THR A O 1
ATOM 1646 N N . PHE A 1 203 ? -12.530 4.526 2.451 1.00 96.00 203 PHE A N 1
ATOM 1647 C CA . PHE A 1 203 ? -11.854 3.363 1.898 1.00 96.00 203 PHE A CA 1
ATOM 1648 C C . PHE A 1 203 ? -12.442 2.094 2.505 1.00 96.00 203 PHE A C 1
ATOM 1650 O O . PHE A 1 203 ? -12.420 1.920 3.726 1.00 96.00 203 PHE A O 1
ATOM 1657 N N . MET A 1 204 ? -12.990 1.224 1.656 1.00 92.75 204 MET A N 1
ATOM 1658 C CA . MET A 1 204 ? -13.766 0.051 2.064 1.00 92.75 204 MET A CA 1
ATOM 1659 C C . MET A 1 204 ? -14.884 0.402 3.067 1.00 92.75 204 MET A C 1
ATOM 1661 O O . MET A 1 204 ? -15.092 -0.296 4.058 1.00 92.75 204 MET A O 1
ATOM 1665 N N . GLY A 1 205 ? -15.571 1.527 2.843 1.00 91.31 205 GLY A N 1
ATOM 1666 C CA . GLY A 1 205 ? -16.643 2.049 3.697 1.00 91.31 205 GLY A CA 1
ATOM 1667 C C . GLY A 1 205 ? -16.171 2.743 4.980 1.00 91.31 205 GLY A C 1
ATOM 1668 O O . GLY A 1 205 ? -16.995 3.222 5.758 1.00 91.31 205 GLY A O 1
ATOM 1669 N N . VAL A 1 206 ? -14.859 2.830 5.220 1.00 93.56 206 VAL A N 1
ATOM 1670 C CA . VAL A 1 206 ? -14.279 3.478 6.403 1.00 93.56 206 VAL A CA 1
ATOM 1671 C C . VAL A 1 206 ? -13.910 4.923 6.080 1.00 93.56 206 VAL A C 1
ATOM 1673 O O . VAL A 1 206 ? -13.126 5.172 5.169 1.00 93.56 206 VAL A O 1
ATOM 1676 N N . ALA A 1 207 ? -14.431 5.884 6.846 1.00 95.38 207 ALA A N 1
ATOM 1677 C CA . ALA A 1 207 ? -14.128 7.303 6.659 1.00 95.38 207 ALA A CA 1
ATOM 1678 C C . ALA A 1 207 ? -12.649 7.632 6.917 1.00 95.38 207 ALA A C 1
ATOM 1680 O O . ALA A 1 207 ? -12.089 7.295 7.964 1.00 95.38 207 ALA A O 1
ATOM 1681 N N . LEU A 1 208 ? -12.040 8.347 5.972 1.00 95.56 208 LEU A N 1
ATOM 1682 C CA . LEU A 1 208 ? -10.648 8.767 6.022 1.00 95.56 208 LEU A CA 1
ATOM 1683 C C . LEU A 1 208 ? -10.492 10.192 6.561 1.00 95.56 208 LEU A C 1
ATOM 1685 O O . LEU A 1 208 ? -11.404 11.018 6.569 1.00 95.56 208 LEU A O 1
ATOM 1689 N N . LYS A 1 209 ? -9.270 10.487 6.995 1.00 93.38 209 LYS A N 1
ATOM 1690 C CA . LYS A 1 209 ? -8.809 11.781 7.479 1.00 93.38 209 LYS A CA 1
ATOM 1691 C C . LYS A 1 209 ? -7.729 12.310 6.548 1.00 93.38 209 LYS A C 1
ATOM 1693 O O . LYS A 1 209 ? -6.729 11.647 6.266 1.00 93.38 209 LYS A O 1
ATOM 1698 N N . THR A 1 210 ? -7.929 13.532 6.096 1.00 89.44 210 THR A N 1
ATOM 1699 C CA . THR A 1 210 ? -6.969 14.322 5.328 1.00 89.44 210 THR A CA 1
ATOM 1700 C C . THR A 1 210 ? -5.964 15.007 6.253 1.00 89.44 210 THR A C 1
ATOM 1702 O O . THR A 1 210 ? -6.200 15.196 7.450 1.00 89.44 210 THR A O 1
ATOM 1705 N N . ALA A 1 211 ? -4.821 15.410 5.694 1.00 79.12 211 ALA A N 1
ATOM 1706 C CA . ALA A 1 211 ? -3.900 16.293 6.400 1.00 79.12 211 ALA A CA 1
ATOM 1707 C C . ALA A 1 211 ? -4.540 17.685 6.601 1.00 79.12 211 ALA A C 1
ATOM 1709 O O . ALA A 1 211 ? -5.269 18.141 5.714 1.00 79.12 211 ALA A O 1
ATOM 1710 N N . PRO A 1 212 ? -4.223 18.408 7.696 1.00 76.12 212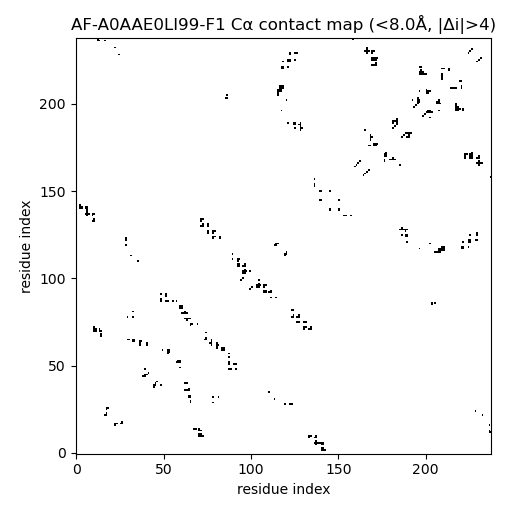 PRO A N 1
ATOM 1711 C CA . PRO A 1 212 ? -4.819 19.717 7.989 1.00 76.12 212 PRO A CA 1
ATOM 1712 C C . PRO A 1 212 ? -4.717 20.721 6.834 1.00 76.12 212 PRO A C 1
ATOM 1714 O O . PRO A 1 212 ? -5.661 21.459 6.566 1.00 76.12 212 PRO A O 1
ATOM 1717 N N . VAL A 1 213 ? -3.602 20.690 6.097 1.00 72.69 213 VAL A N 1
ATOM 1718 C CA . VAL A 1 213 ? -3.318 21.563 4.942 1.00 72.69 213 VAL A CA 1
ATOM 1719 C C . VAL A 1 213 ? -4.303 21.409 3.776 1.00 72.69 213 VAL A C 1
ATOM 1721 O O . VAL A 1 213 ? -4.403 22.301 2.936 1.00 72.69 213 VAL A O 1
ATOM 1724 N N . HIS A 1 214 ? -5.033 20.295 3.708 1.00 69.25 214 HIS A N 1
ATOM 1725 C CA . HIS A 1 214 ? -6.026 20.029 2.668 1.00 69.25 214 HIS A CA 1
ATOM 1726 C C . HIS A 1 214 ? -7.472 20.223 3.152 1.00 69.25 214 HIS A C 1
ATOM 1728 O O . HIS A 1 214 ? -8.395 20.141 2.346 1.00 69.25 214 HIS A O 1
ATOM 1734 N N . GLY A 1 215 ? -7.702 20.514 4.439 1.00 78.44 215 GLY A N 1
ATOM 1735 C CA . GLY A 1 215 ? -9.058 20.657 4.978 1.00 78.44 215 GLY A CA 1
ATOM 1736 C C . GLY A 1 215 ? -9.909 19.416 4.682 1.00 78.44 215 GLY A C 1
ATOM 1737 O O . GLY A 1 215 ? -9.435 18.307 4.869 1.00 78.44 215 GLY A O 1
ATOM 1738 N N . ARG A 1 216 ? -11.144 19.576 4.189 1.00 80.25 216 ARG A N 1
ATOM 1739 C CA . ARG A 1 216 ? -12.016 18.459 3.754 1.00 80.25 216 ARG A CA 1
ATOM 1740 C C . ARG A 1 216 ? -11.976 18.192 2.239 1.00 80.25 216 ARG A C 1
ATOM 1742 O O . ARG A 1 216 ? -12.867 17.533 1.716 1.00 80.25 216 ARG A O 1
ATOM 1749 N N . ASP A 1 217 ? -10.978 18.716 1.527 1.00 87.31 217 ASP A N 1
ATOM 1750 C CA . ASP A 1 217 ? -10.836 18.525 0.080 1.00 87.31 217 ASP A CA 1
ATOM 1751 C C . ASP A 1 217 ? -10.079 17.220 -0.219 1.00 87.31 217 ASP A C 1
ATOM 1753 O O . ASP A 1 217 ? -8.847 17.185 -0.321 1.00 87.31 217 ASP A O 1
ATOM 1757 N N . PHE A 1 218 ? -10.834 16.123 -0.307 1.00 88.12 218 PHE A N 1
ATOM 1758 C CA . PHE A 1 218 ? -10.305 14.776 -0.531 1.00 88.12 218 PHE A CA 1
ATOM 1759 C C . PHE A 1 218 ? -9.667 14.608 -1.908 1.00 88.12 218 PHE A C 1
ATOM 1761 O O . PHE A 1 218 ? -8.593 14.018 -2.003 1.00 88.12 218 PHE A O 1
ATOM 1768 N N . LYS A 1 219 ? -10.250 15.199 -2.954 1.00 87.56 219 LYS A N 1
ATOM 1769 C CA . LYS A 1 219 ? -9.685 15.186 -4.307 1.00 87.56 219 LYS A CA 1
ATOM 1770 C C . LYS A 1 219 ? -8.309 15.848 -4.340 1.00 87.56 219 L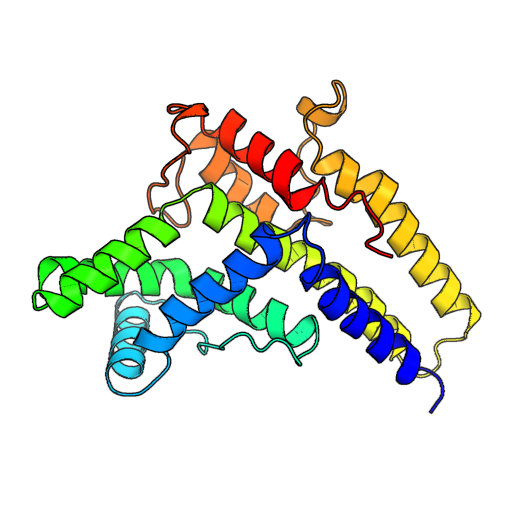YS A C 1
ATOM 1772 O O . LYS A 1 219 ? -7.347 15.273 -4.8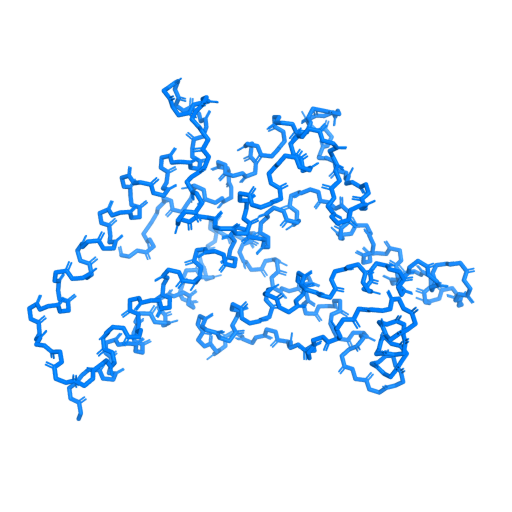49 1.00 87.56 219 LYS A O 1
ATOM 1777 N N . LYS A 1 220 ? -8.174 17.042 -3.751 1.00 86.12 220 LYS A N 1
ATOM 1778 C CA . LYS A 1 220 ? -6.876 17.725 -3.658 1.00 86.12 220 LYS A CA 1
ATOM 1779 C C . LYS A 1 220 ? -5.882 16.943 -2.800 1.00 86.12 220 LYS A C 1
ATOM 1781 O O . LYS A 1 220 ? -4.708 16.880 -3.158 1.00 86.12 220 LYS A O 1
ATOM 1786 N N . ALA A 1 221 ? -6.331 16.346 -1.694 1.00 85.69 221 ALA A N 1
ATOM 1787 C CA . ALA A 1 221 ? -5.480 15.533 -0.828 1.00 85.69 221 ALA A CA 1
ATOM 1788 C C . ALA A 1 221 ? -4.971 14.265 -1.534 1.00 85.69 221 ALA A C 1
ATOM 1790 O O . ALA A 1 221 ? -3.773 14.002 -1.502 1.00 85.69 221 ALA A O 1
ATOM 1791 N N . PHE A 1 222 ? -5.846 13.518 -2.210 1.00 88.00 222 PHE A N 1
ATOM 1792 C CA . PHE A 1 222 ? -5.496 12.323 -2.982 1.00 88.00 222 PHE A CA 1
ATOM 1793 C C . PHE A 1 222 ? -4.446 12.628 -4.047 1.00 88.00 222 PHE A C 1
ATOM 1795 O O . PHE A 1 222 ? -3.383 12.007 -4.073 1.00 88.00 222 PHE A O 1
ATOM 1802 N N . ARG A 1 223 ? -4.698 13.652 -4.866 1.00 88.19 223 ARG A N 1
ATOM 1803 C CA . ARG A 1 223 ? -3.778 14.069 -5.930 1.00 88.19 223 ARG A CA 1
ATOM 1804 C C . ARG A 1 223 ? -2.448 14.556 -5.374 1.00 88.19 223 ARG A C 1
ATOM 1806 O O . ARG A 1 223 ? -1.399 14.184 -5.882 1.00 88.19 223 ARG A O 1
ATOM 1813 N N . SER A 1 224 ? -2.482 15.323 -4.283 1.00 87.44 224 SER A N 1
ATOM 1814 C CA . SER A 1 224 ? -1.276 15.745 -3.565 1.00 87.44 224 SER A CA 1
ATOM 1815 C C . SER A 1 224 ? -0.439 14.545 -3.124 1.00 87.44 224 SER A C 1
ATOM 1817 O O . SER A 1 224 ? 0.772 14.551 -3.323 1.00 87.44 224 SER A O 1
ATOM 1819 N N . VAL A 1 225 ? -1.056 13.491 -2.582 1.00 85.56 225 VAL A N 1
ATOM 1820 C CA . VAL A 1 225 ? -0.339 12.272 -2.175 1.00 85.56 225 VAL A CA 1
ATOM 1821 C C . VAL A 1 225 ? 0.247 11.545 -3.379 1.00 85.56 225 VAL A C 1
ATOM 1823 O O . VAL A 1 225 ? 1.431 11.211 -3.347 1.00 85.56 225 VAL A O 1
ATOM 1826 N N . CYS A 1 226 ? -0.530 11.364 -4.449 1.00 86.69 226 CYS A N 1
ATOM 1827 C CA . CYS A 1 226 ? -0.035 10.750 -5.681 1.00 86.69 226 CYS A CA 1
ATOM 1828 C C . CYS A 1 226 ? 1.189 11.502 -6.212 1.00 86.69 226 CYS A C 1
ATOM 1830 O O . CYS A 1 226 ? 2.230 10.901 -6.439 1.00 86.69 226 CYS A O 1
ATOM 1832 N N . THR A 1 227 ? 1.129 12.828 -6.275 1.00 85.25 227 THR A N 1
ATOM 1833 C CA . THR A 1 227 ? 2.235 13.632 -6.797 1.00 85.25 227 THR A CA 1
ATOM 1834 C C . THR A 1 227 ? 3.436 13.700 -5.858 1.00 85.25 227 THR A C 1
ATOM 1836 O O . THR A 1 227 ? 4.580 13.657 -6.291 1.00 85.25 227 THR A O 1
ATOM 1839 N N . THR A 1 228 ? 3.214 13.859 -4.554 1.00 82.88 228 THR A N 1
ATOM 1840 C CA . THR A 1 228 ? 4.314 14.116 -3.608 1.00 82.88 228 THR A CA 1
ATOM 1841 C C . THR A 1 228 ? 4.988 12.860 -3.089 1.00 82.88 228 THR A C 1
ATOM 1843 O O . THR A 1 228 ? 6.138 12.955 -2.669 1.00 82.88 228 THR A O 1
ATOM 1846 N N . ARG A 1 229 ? 4.297 11.715 -3.111 1.00 80.50 229 ARG A N 1
ATOM 1847 C CA . ARG A 1 229 ? 4.846 10.429 -2.674 1.00 80.50 229 ARG A CA 1
ATOM 1848 C C . ARG A 1 229 ? 5.061 9.476 -3.838 1.00 80.50 229 ARG A C 1
ATOM 1850 O O . ARG A 1 229 ? 6.140 8.927 -3.952 1.00 80.50 229 ARG A O 1
ATOM 1857 N N . LEU A 1 230 ? 4.078 9.298 -4.718 1.00 81.06 230 LEU A N 1
ATOM 1858 C CA . LEU A 1 230 ? 4.179 8.272 -5.761 1.00 81.06 230 LEU A CA 1
ATOM 1859 C C . LEU A 1 230 ? 4.930 8.769 -7.011 1.00 81.06 230 LEU A C 1
ATOM 1861 O O . LEU A 1 230 ? 5.766 8.037 -7.527 1.00 81.06 230 LEU A O 1
ATOM 1865 N N . ALA A 1 231 ? 4.690 10.007 -7.463 1.00 75.00 231 ALA A N 1
ATOM 1866 C CA . ALA A 1 231 ? 5.327 10.569 -8.663 1.00 75.00 231 ALA A CA 1
ATOM 1867 C C . ALA A 1 231 ? 6.764 11.052 -8.420 1.00 75.00 231 ALA A C 1
ATOM 1869 O O . ALA A 1 231 ? 7.623 10.904 -9.276 1.00 75.00 231 ALA A O 1
ATOM 1870 N N . LYS A 1 232 ? 7.056 11.591 -7.227 1.00 65.81 232 LYS A N 1
ATOM 1871 C CA . LYS A 1 232 ? 8.387 12.096 -6.830 1.00 65.81 232 LYS A CA 1
ATOM 1872 C C . LYS A 1 232 ? 9.442 11.008 -6.568 1.00 65.81 232 LYS A C 1
ATOM 1874 O O . LYS A 1 232 ? 10.390 11.223 -5.823 1.00 65.81 232 LYS A O 1
ATOM 1879 N N . CYS A 1 233 ? 9.314 9.875 -7.241 1.00 55.41 233 CYS A N 1
ATOM 1880 C CA . CYS A 1 233 ? 10.397 8.918 -7.433 1.00 55.41 233 CYS A CA 1
ATOM 1881 C C . CYS A 1 233 ? 11.516 9.462 -8.359 1.00 55.41 233 CYS A C 1
ATOM 1883 O O . CYS A 1 233 ? 12.405 8.710 -8.751 1.00 55.41 233 CYS A O 1
ATOM 1885 N N . ASP A 1 234 ? 11.480 10.757 -8.699 1.00 38.84 234 ASP A N 1
ATOM 1886 C CA . ASP A 1 234 ? 12.539 11.502 -9.378 1.00 38.84 234 ASP A CA 1
ATOM 1887 C C . ASP A 1 234 ? 13.793 11.601 -8.502 1.00 38.84 234 ASP A C 1
ATOM 1889 O O . ASP A 1 234 ? 13.830 12.327 -7.505 1.00 38.84 234 ASP A O 1
ATOM 1893 N N . GLY A 1 235 ? 14.836 10.880 -8.908 1.00 41.31 235 GLY A N 1
ATOM 1894 C CA . GLY A 1 235 ? 16.140 10.899 -8.244 1.00 41.31 235 GLY A CA 1
ATOM 1895 C C . GLY A 1 235 ? 17.044 9.699 -8.523 1.00 41.31 235 GLY A C 1
ATOM 1896 O O . GLY A 1 235 ? 18.213 9.754 -8.156 1.00 41.31 235 GLY A O 1
ATOM 1897 N N . GLY A 1 236 ? 16.546 8.656 -9.197 1.00 39.12 236 GLY A N 1
ATOM 1898 C CA . GLY A 1 236 ? 17.355 7.502 -9.615 1.00 39.12 236 GLY A CA 1
ATOM 1899 C C . GLY A 1 236 ? 16.780 6.169 -9.153 1.00 39.12 236 GLY A C 1
ATOM 1900 O O . GLY A 1 236 ? 17.439 5.424 -8.433 1.00 39.12 236 GLY A O 1
ATOM 1901 N N . LEU A 1 237 ? 15.532 5.878 -9.533 1.00 43.81 237 LEU A N 1
ATOM 1902 C CA . LEU A 1 237 ? 14.881 4.611 -9.184 1.00 43.81 237 LEU A CA 1
ATOM 1903 C C . LEU A 1 237 ? 15.179 3.470 -10.177 1.00 43.81 237 LEU A C 1
ATOM 1905 O O . LEU A 1 237 ? 14.768 2.339 -9.917 1.00 43.81 237 LEU A O 1
ATOM 1909 N N . LEU A 1 238 ? 15.947 3.733 -11.243 1.00 39.47 238 LEU A N 1
ATOM 1910 C CA . LEU A 1 238 ? 16.588 2.755 -12.133 1.00 39.47 238 LEU A CA 1
ATOM 1911 C C . LEU A 1 238 ? 17.900 3.319 -12.691 1.00 39.47 238 LEU A C 1
ATOM 1913 O O . LEU A 1 238 ? 17.900 4.511 -13.074 1.00 39.47 238 LEU A O 1
#

Secondary structure (DSSP, 8-state):
-TTHHHHHHHHHHHHHHTT-GGGHHHHHHHHHHHHHHHHHSSHHHHHHHHHHHHHTTPPPPPP----TTS-HHHHHHHHHHHHHTHHHHHHHHHHHHHHS-HHHHHHHHHHHHHHTBHHHHHHHHHHHHHHHHHHHHHHHHTSTT--HHHHHHHHHHHHHHIIIIIIHHH-TTSTTGGGPPPPTTT-HHHHHHHHIIIII-EETTEEPB--GGGTT-HHHHHHHHIIIIII--TT---

Foldseek 3Di:
DQLLVVLVVLQCLVLVVCVDPLQVVVVVLLVLLQLLCVVQQDDPNVVVLCVLCVVVVADQDHADHDDSPDTLVSLLSNLVNCLSSVVSSLVSLVCQLVPNDPVSVVVSVVSNLQSQALLSNLLSLLSSLVSVLSNVLSVQSVDPPDDPVNNVVSVVVSVCCVQVPQLLCLACPDPVNVPDHRDCVRRVRCNVCVCVQQPVCARPNHHHDADVVCPPRRNVRSSCSSNSNVNPPPDDSD

pLDDT: mean 83.98, std 10.94, range [38.84, 96.06]

Solvent-accessible surface area (backbone atoms only — not comparable to full-atom values): 12874 Å² total; per-residue (Å²): 122,94,33,57,66,56,21,49,49,62,32,46,50,57,53,54,52,50,66,36,82,89,39,50,68,68,44,50,52,53,51,53,51,31,57,54,39,67,66,39,56,50,71,71,43,28,55,49,47,49,50,50,15,56,74,72,74,44,77,73,55,76,75,54,72,62,56,83,92,54,44,45,66,60,45,30,50,25,40,48,31,48,62,66,33,38,63,50,50,51,54,52,31,51,50,26,46,75,72,41,53,73,73,45,22,51,54,23,49,53,49,49,59,51,66,28,24,43,65,50,48,53,48,46,40,47,49,31,31,54,38,49,53,57,43,51,55,26,51,53,37,54,41,86,88,65,50,74,65,60,45,52,51,50,51,52,52,48,53,50,43,43,62,70,46,50,29,43,65,26,28,50,81,46,81,77,40,59,75,57,76,70,53,54,92,67,32,46,61,44,47,75,43,37,64,42,33,36,73,69,34,23,58,93,86,40,73,49,41,64,58,79,95,42,56,90,42,33,47,62,42,50,42,47,41,32,27,68,63,66,27,54,57,75,87,73,86,119